Protein AF-A0A8H5HUV8-F1 (afdb_monomer_lite)

Structure (mmCIF, N/CA/C/O backbone):
data_AF-A0A8H5HUV8-F1
#
_entry.id   AF-A0A8H5HUV8-F1
#
loop_
_atom_site.group_PDB
_atom_site.id
_atom_site.type_symbol
_atom_site.label_atom_id
_atom_site.label_alt_id
_atom_site.label_comp_id
_atom_site.label_asym_id
_atom_site.label_entity_id
_atom_site.label_seq_id
_atom_site.pdbx_PDB_ins_code
_atom_site.Cartn_x
_atom_site.Cartn_y
_atom_site.Cartn_z
_atom_site.occupancy
_atom_site.B_iso_or_equiv
_atom_site.auth_seq_id
_atom_site.auth_comp_id
_atom_site.auth_asym_id
_atom_site.auth_atom_id
_atom_site.pdbx_PDB_model_num
ATOM 1 N N . MET A 1 1 ? -6.967 -1.673 -10.447 1.00 70.38 1 MET A N 1
ATOM 2 C CA . MET A 1 1 ? -6.701 -2.528 -11.629 1.00 70.38 1 MET A CA 1
ATOM 3 C C . MET A 1 1 ? -7.016 -1.838 -12.948 1.00 70.38 1 MET A C 1
ATOM 5 O O . MET A 1 1 ? -6.112 -1.733 -13.759 1.00 70.38 1 MET A O 1
ATOM 9 N N . PHE A 1 2 ? -8.217 -1.281 -13.144 1.00 78.31 2 PHE A N 1
ATOM 10 C CA . PHE A 1 2 ? -8.555 -0.523 -14.363 1.00 78.31 2 PHE A CA 1
ATOM 11 C C . PHE A 1 2 ? -7.536 0.581 -14.708 1.00 78.31 2 PHE A C 1
ATOM 13 O O . PHE A 1 2 ? -7.064 0.667 -15.834 1.00 78.31 2 PHE A O 1
ATOM 20 N N . ILE A 1 3 ? -7.103 1.344 -13.700 1.00 78.19 3 ILE A N 1
ATOM 21 C CA . ILE A 1 3 ? -6.090 2.402 -13.845 1.00 78.19 3 ILE A CA 1
ATOM 22 C C . ILE A 1 3 ? -4.755 1.849 -14.376 1.00 78.19 3 ILE A C 1
ATOM 24 O O . ILE A 1 3 ? -4.148 2.449 -15.253 1.00 78.19 3 ILE A O 1
ATOM 28 N N . SER A 1 4 ? -4.327 0.675 -13.901 1.00 72.25 4 SER A N 1
ATOM 29 C CA . SER A 1 4 ? -3.100 0.018 -14.373 1.00 72.25 4 SER A CA 1
ATOM 30 C C . SER A 1 4 ? -3.203 -0.374 -15.844 1.00 72.25 4 SER A C 1
ATOM 32 O O . SER A 1 4 ? -2.261 -0.150 -16.594 1.00 72.25 4 SER A O 1
ATOM 34 N N . LEU A 1 5 ? -4.364 -0.872 -16.278 1.00 78.69 5 LEU A N 1
ATOM 35 C CA . LEU A 1 5 ? -4.610 -1.211 -17.678 1.00 78.69 5 LEU A CA 1
ATOM 36 C C . LEU A 1 5 ? -4.550 0.036 -18.574 1.00 78.69 5 LEU A C 1
ATOM 38 O O . LEU A 1 5 ? -3.889 0.003 -19.605 1.00 78.69 5 LEU A O 1
ATOM 42 N N . LEU A 1 6 ? -5.161 1.150 -18.157 1.00 81.06 6 LEU A N 1
ATOM 43 C CA . LEU A 1 6 ? -5.132 2.409 -18.914 1.00 81.06 6 LEU A CA 1
ATOM 44 C C . LEU A 1 6 ? -3.725 3.008 -19.035 1.00 81.06 6 LEU A C 1
ATOM 46 O O . LEU A 1 6 ? -3.332 3.462 -20.110 1.00 81.06 6 LEU A O 1
ATOM 50 N N . ILE A 1 7 ? -2.958 2.992 -17.943 1.00 78.94 7 ILE A N 1
ATOM 51 C CA . ILE A 1 7 ? -1.573 3.480 -17.939 1.00 78.94 7 ILE A CA 1
ATOM 52 C C . ILE A 1 7 ? -0.711 2.589 -18.831 1.00 78.94 7 ILE A C 1
ATOM 54 O O . ILE A 1 7 ? 0.084 3.079 -19.625 1.00 78.94 7 ILE A O 1
ATOM 58 N N . SER A 1 8 ? -0.907 1.278 -18.746 1.00 74.69 8 SER A N 1
ATOM 59 C CA . SER A 1 8 ? -0.115 0.313 -19.496 1.00 74.69 8 SER A CA 1
ATOM 60 C C . SER A 1 8 ? -0.431 0.310 -20.993 1.00 74.69 8 SER A C 1
ATOM 62 O O . SER A 1 8 ? 0.469 0.112 -21.802 1.00 74.69 8 SER A O 1
ATOM 64 N N . LEU A 1 9 ? -1.678 0.606 -21.376 1.00 78.19 9 LEU A N 1
ATOM 65 C CA . LEU A 1 9 ? -2.075 0.771 -22.777 1.00 78.19 9 LEU A CA 1
ATOM 66 C C . LEU A 1 9 ? -1.550 2.083 -23.383 1.00 78.19 9 LEU A C 1
ATOM 68 O O . LEU A 1 9 ? -1.223 2.124 -24.564 1.00 78.19 9 LEU A O 1
ATOM 72 N N . SER A 1 10 ? -1.432 3.139 -22.570 1.00 77.31 10 SER A N 1
ATOM 73 C CA . SER A 1 10 ? -0.876 4.434 -22.995 1.00 77.31 10 SER A CA 1
ATOM 74 C C . SER A 1 10 ? 0.611 4.367 -23.376 1.00 77.31 10 SER A C 1
ATOM 76 O O . SER A 1 10 ? 1.086 5.219 -24.120 1.00 77.31 10 SER A O 1
ATOM 78 N N . PHE A 1 11 ? 1.344 3.366 -22.879 1.00 70.00 11 PHE A N 1
ATOM 79 C CA . PHE A 1 11 ? 2.798 3.223 -23.023 1.00 70.00 11 PHE A CA 1
ATOM 80 C C . PHE A 1 11 ? 3.165 1.891 -23.685 1.00 70.00 11 PHE A C 1
ATOM 82 O O . PHE A 1 11 ? 3.904 1.074 -23.130 1.00 70.00 11 PHE A O 1
ATOM 89 N N . LEU A 1 12 ? 2.612 1.655 -24.874 1.00 72.19 12 LEU A N 1
ATOM 90 C CA . LEU A 1 12 ? 2.851 0.429 -25.625 1.00 72.19 12 LEU A CA 1
ATOM 91 C C . LEU A 1 12 ? 4.266 0.441 -26.232 1.00 72.19 12 LEU A C 1
ATOM 93 O O . LEU A 1 12 ? 4.574 1.314 -27.033 1.00 72.19 12 LEU A O 1
ATOM 97 N N . GLN A 1 13 ? 5.102 -0.536 -25.854 1.00 67.31 13 GLN A N 1
ATOM 98 C CA . GLN A 1 13 ? 6.436 -0.795 -26.431 1.00 67.31 13 GLN A CA 1
ATOM 99 C C . GLN A 1 13 ? 7.377 0.430 -26.508 1.00 67.31 13 GLN A C 1
ATOM 101 O O . GLN A 1 13 ? 7.540 1.052 -27.555 1.00 67.31 13 GLN A O 1
ATOM 106 N N . LEU A 1 14 ? 8.072 0.742 -25.407 1.00 66.31 14 LEU A N 1
ATOM 107 C CA . LEU A 1 14 ? 8.982 1.897 -25.339 1.00 66.31 14 LEU A CA 1
ATOM 108 C C . LEU A 1 14 ? 10.375 1.581 -25.909 1.00 66.31 14 LEU A C 1
ATOM 110 O O . LEU A 1 14 ? 11.066 0.685 -25.417 1.00 66.31 14 LEU A O 1
ATOM 114 N N . GLY A 1 15 ? 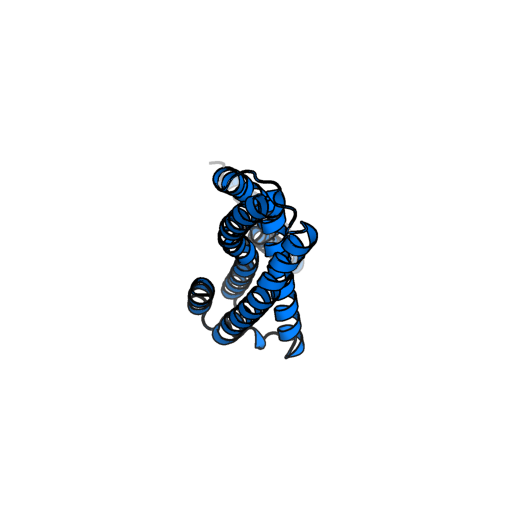10.828 2.382 -26.878 1.00 66.00 15 GLY A N 1
ATOM 115 C CA . GLY A 1 15 ? 12.178 2.328 -27.461 1.00 66.00 15 GLY A CA 1
ATOM 116 C C . GLY A 1 15 ? 13.287 2.933 -26.578 1.00 66.00 15 GLY A C 1
ATOM 117 O O . GLY A 1 15 ? 13.122 3.099 -25.369 1.00 66.00 15 GLY A O 1
ATOM 118 N N . THR A 1 16 ? 14.436 3.262 -27.185 1.00 71.06 16 THR A N 1
ATOM 119 C CA . THR A 1 16 ? 15.660 3.757 -26.506 1.00 71.06 16 THR A CA 1
ATOM 120 C C . THR A 1 16 ? 15.938 5.258 -26.686 1.00 71.06 16 THR A C 1
ATOM 122 O O . THR A 1 16 ? 17.005 5.729 -26.302 1.00 71.06 16 THR A O 1
ATOM 125 N N . SER A 1 17 ? 15.012 6.036 -27.259 1.00 78.38 17 SER A N 1
ATOM 126 C CA . SER A 1 17 ? 15.215 7.485 -27.438 1.00 78.38 17 SER A CA 1
ATOM 127 C C . SER A 1 17 ? 15.072 8.265 -26.117 1.00 78.38 17 SER A C 1
ATOM 129 O O . SER A 1 17 ? 14.400 7.807 -25.191 1.00 78.38 17 SER A O 1
ATOM 131 N N . LEU A 1 18 ? 15.637 9.480 -26.032 1.00 74.25 18 LEU A N 1
ATOM 132 C CA . LEU A 1 18 ? 15.497 10.361 -24.854 1.00 74.25 18 LEU A CA 1
ATOM 133 C C . LEU A 1 18 ? 14.029 10.655 -24.494 1.00 74.25 18 LEU A C 1
ATOM 135 O O . LEU A 1 18 ? 13.675 10.738 -23.319 1.00 74.25 18 LEU A O 1
ATOM 139 N N . ARG A 1 19 ? 13.154 10.751 -25.502 1.00 74.75 19 ARG A N 1
ATOM 140 C CA . ARG A 1 19 ? 11.706 10.917 -25.307 1.00 74.75 19 ARG A CA 1
ATOM 141 C C . ARG A 1 19 ? 11.077 9.681 -24.660 1.00 74.75 19 ARG A C 1
ATOM 143 O O . ARG A 1 19 ? 10.238 9.813 -23.776 1.00 74.75 19 ARG A O 1
ATOM 150 N N . GLU A 1 20 ? 11.512 8.489 -25.053 1.00 74.25 20 GLU A N 1
ATOM 151 C CA . GLU A 1 20 ? 11.030 7.238 -24.457 1.00 74.25 20 GLU A CA 1
ATOM 152 C C . GLU A 1 20 ? 11.552 7.055 -23.026 1.00 74.25 20 GLU A C 1
ATOM 154 O O . GLU A 1 20 ? 10.840 6.532 -22.169 1.00 74.25 20 GLU A O 1
ATOM 159 N N . LEU A 1 21 ? 12.757 7.546 -22.716 1.00 75.75 21 LEU A N 1
ATOM 160 C CA . LEU A 1 21 ? 13.273 7.549 -21.345 1.00 75.75 21 LEU A CA 1
ATOM 161 C C . LEU A 1 21 ? 12.407 8.416 -20.414 1.00 75.75 21 LEU A C 1
ATOM 163 O O . LEU A 1 21 ? 12.106 7.997 -19.295 1.00 75.75 21 LEU A O 1
ATOM 167 N N . GLN A 1 22 ? 11.933 9.573 -20.893 1.00 78.62 22 GLN A N 1
ATOM 168 C CA . GLN A 1 22 ? 10.967 10.408 -20.170 1.00 78.62 22 GLN A CA 1
ATOM 169 C C . GLN A 1 22 ? 9.674 9.640 -19.856 1.00 78.62 22 GLN A C 1
ATOM 171 O O . GLN A 1 22 ? 9.186 9.672 -18.722 1.00 78.62 22 GLN A O 1
ATOM 176 N N . PHE A 1 23 ? 9.132 8.914 -20.837 1.00 79.25 23 PHE A N 1
ATOM 177 C CA . PHE A 1 23 ? 7.925 8.110 -20.643 1.00 79.25 23 PHE A CA 1
ATOM 178 C C . PHE A 1 23 ? 8.144 6.927 -19.687 1.00 79.25 23 PHE A C 1
ATOM 180 O O . PHE A 1 23 ? 7.253 6.625 -18.890 1.00 79.25 23 PHE A O 1
ATOM 187 N N . ARG A 1 24 ? 9.341 6.317 -19.660 1.00 76.44 24 ARG A N 1
ATOM 188 C CA . ARG A 1 24 ? 9.693 5.281 -18.668 1.00 76.44 24 ARG A CA 1
ATOM 189 C C . ARG A 1 24 ? 9.670 5.822 -17.239 1.00 76.44 24 ARG A C 1
ATOM 191 O O . ARG A 1 24 ? 9.069 5.198 -16.367 1.00 76.44 24 ARG A O 1
ATOM 198 N N . VAL A 1 25 ? 10.277 6.984 -16.994 1.00 78.38 25 VAL A N 1
ATOM 199 C CA . VAL A 1 25 ? 10.288 7.614 -15.658 1.00 78.38 25 VAL A CA 1
ATOM 200 C C . VAL A 1 25 ? 8.874 8.009 -15.229 1.00 78.38 25 VAL A C 1
ATOM 202 O O . VAL A 1 25 ? 8.483 7.778 -14.084 1.00 78.38 25 VAL A O 1
ATOM 205 N N . PHE A 1 26 ? 8.071 8.534 -16.156 1.00 79.38 26 PHE A N 1
ATOM 206 C CA . PHE A 1 26 ? 6.676 8.871 -15.885 1.00 79.38 26 PHE A CA 1
ATOM 207 C C . PHE A 1 26 ? 5.821 7.637 -15.558 1.00 79.38 26 PHE A C 1
ATOM 209 O O . PHE A 1 26 ? 4.970 7.691 -14.674 1.00 79.38 26 PHE A O 1
ATOM 216 N N . SER A 1 27 ? 6.068 6.502 -16.212 1.00 76.69 27 SER A N 1
ATOM 217 C CA . SER A 1 27 ? 5.398 5.242 -15.878 1.00 76.69 27 SER A CA 1
ATOM 218 C C . SER A 1 27 ? 5.749 4.751 -14.464 1.00 76.69 27 SER A C 1
ATOM 220 O O . SER A 1 27 ? 4.860 4.387 -13.694 1.00 76.69 27 SER A O 1
ATOM 222 N N . ILE A 1 28 ? 7.024 4.824 -14.065 1.00 77.50 28 ILE A N 1
ATOM 223 C CA . ILE A 1 28 ? 7.461 4.447 -12.708 1.00 77.50 28 ILE A CA 1
ATOM 224 C C . ILE A 1 28 ? 6.830 5.364 -11.649 1.00 77.50 28 ILE A C 1
ATOM 226 O O . ILE A 1 28 ? 6.444 4.897 -10.578 1.00 77.50 28 ILE A O 1
ATOM 230 N N . PHE A 1 29 ? 6.641 6.649 -11.955 1.00 79.31 29 PHE A N 1
ATOM 231 C CA . PHE A 1 29 ? 5.934 7.577 -11.072 1.00 79.31 29 PHE A CA 1
ATOM 232 C C . PHE A 1 29 ? 4.496 7.132 -10.763 1.00 79.31 29 PHE A C 1
ATOM 234 O O . PHE A 1 29 ? 4.052 7.237 -9.619 1.00 79.31 29 PHE A O 1
ATOM 241 N N . TRP A 1 30 ? 3.775 6.564 -11.733 1.00 81.56 30 TRP A N 1
ATOM 242 C CA . TRP A 1 30 ? 2.425 6.055 -11.484 1.00 81.56 30 TRP A CA 1
ATOM 243 C C . TRP A 1 30 ? 2.386 4.935 -10.444 1.00 81.56 30 TRP A C 1
ATOM 245 O O . TRP A 1 30 ? 1.406 4.837 -9.706 1.00 81.56 30 TRP A O 1
ATOM 255 N N . VAL A 1 31 ? 3.454 4.140 -10.329 1.00 78.50 31 VAL A N 1
ATOM 256 C CA . VAL A 1 31 ? 3.588 3.112 -9.286 1.00 78.50 31 VAL A CA 1
ATOM 257 C C . VAL A 1 31 ? 3.604 3.743 -7.892 1.00 78.50 31 VAL A C 1
ATOM 259 O O . VAL A 1 31 ? 2.956 3.232 -6.982 1.00 78.50 31 VAL A O 1
ATOM 262 N N . ALA A 1 32 ? 4.271 4.888 -7.730 1.00 77.94 32 ALA A N 1
ATOM 263 C CA . ALA A 1 32 ? 4.331 5.619 -6.463 1.00 77.94 32 ALA A CA 1
ATOM 264 C C . ALA A 1 32 ? 3.005 6.304 -6.085 1.00 77.94 32 ALA A C 1
ATOM 266 O O . ALA A 1 32 ? 2.754 6.560 -4.908 1.00 77.94 32 ALA A O 1
ATOM 267 N N . VAL A 1 33 ? 2.127 6.559 -7.060 1.00 79.19 33 VAL A N 1
ATOM 268 C CA . VAL A 1 33 ? 0.787 7.129 -6.834 1.00 79.19 33 VAL A CA 1
ATOM 269 C C . VAL A 1 33 ? -0.238 6.054 -6.436 1.00 79.19 33 VAL A C 1
ATOM 271 O O . VAL A 1 33 ? -1.234 6.363 -5.776 1.00 79.19 33 VAL A O 1
ATOM 274 N N . LEU A 1 34 ? -0.006 4.775 -6.763 1.00 80.81 34 LEU A N 1
ATOM 275 C CA . LEU A 1 34 ? -0.932 3.684 -6.417 1.00 80.81 34 LEU A CA 1
ATOM 276 C C . LEU A 1 34 ? -1.260 3.590 -4.921 1.00 80.81 34 LEU A C 1
ATOM 278 O O . LEU A 1 34 ? -2.451 3.484 -4.612 1.00 80.81 34 LEU A O 1
ATOM 282 N N . PRO A 1 35 ? -0.287 3.662 -3.985 1.00 78.88 35 PRO A N 1
ATOM 283 C CA . PRO A 1 35 ? -0.572 3.695 -2.553 1.00 78.88 35 PRO A CA 1
ATOM 284 C C . PRO A 1 35 ? -1.624 4.736 -2.166 1.00 78.88 35 PRO A C 1
ATOM 286 O O . PRO A 1 35 ? -2.548 4.424 -1.419 1.00 78.88 35 PRO A O 1
ATOM 289 N N . ALA A 1 36 ? -1.550 5.947 -2.727 1.00 81.75 36 ALA A N 1
ATOM 290 C CA . ALA A 1 36 ? -2.486 7.027 -2.418 1.00 81.75 36 ALA A CA 1
ATOM 291 C C . ALA A 1 36 ? -3.923 6.721 -2.887 1.00 81.75 36 ALA A C 1
ATOM 293 O O . ALA A 1 36 ? -4.902 7.129 -2.249 1.00 81.75 36 ALA A O 1
ATOM 294 N N . ILE A 1 37 ? -4.069 5.969 -3.981 1.00 83.06 37 ILE A N 1
ATOM 295 C CA . ILE A 1 37 ? -5.369 5.525 -4.505 1.00 83.06 37 ILE A CA 1
ATOM 296 C C . ILE A 1 37 ? -5.949 4.399 -3.640 1.00 83.06 37 ILE A C 1
ATOM 298 O O . ILE A 1 37 ? -7.153 4.387 -3.362 1.00 83.06 37 ILE A O 1
ATOM 302 N N . VAL A 1 38 ? -5.112 3.464 -3.189 1.00 83.00 38 VAL A N 1
ATOM 303 C CA . VAL A 1 38 ? -5.532 2.376 -2.290 1.00 83.00 38 VAL A CA 1
ATOM 304 C C . VAL A 1 38 ? -5.944 2.933 -0.924 1.00 83.00 38 VAL A C 1
ATOM 306 O O . VAL A 1 38 ? -6.995 2.555 -0.411 1.00 83.00 38 VAL A O 1
ATOM 309 N N . MET A 1 39 ? -5.217 3.927 -0.398 1.00 83.19 39 MET A N 1
ATOM 310 C CA . MET A 1 39 ? -5.560 4.632 0.848 1.00 83.19 39 MET A CA 1
ATOM 311 C C . MET A 1 39 ? -7.008 5.154 0.870 1.00 83.19 39 MET A C 1
ATOM 313 O O . MET A 1 39 ? -7.686 5.034 1.883 1.00 83.19 39 MET A O 1
ATOM 317 N N . SER A 1 40 ? -7.529 5.666 -0.256 1.00 83.88 40 SER A N 1
ATOM 318 C CA . SER A 1 40 ? -8.924 6.167 -0.341 1.00 83.88 40 SER A CA 1
ATOM 319 C C . SER A 1 40 ? -9.983 5.115 -0.049 1.00 83.88 40 SER A C 1
ATOM 321 O O . SER A 1 40 ? -11.111 5.465 0.280 1.00 83.88 40 SER A O 1
ATOM 323 N N . GLN A 1 41 ? -9.653 3.849 -0.276 1.00 86.19 41 GLN A N 1
ATOM 324 C CA . GLN A 1 41 ? -10.609 2.752 -0.223 1.00 86.19 41 GLN A CA 1
ATOM 325 C C . GLN A 1 41 ? -10.561 2.052 1.133 1.00 86.19 41 GLN A C 1
ATOM 327 O O . GLN A 1 41 ? -11.601 1.656 1.653 1.00 86.19 41 GLN A O 1
ATOM 332 N N . ILE A 1 42 ? -9.376 1.954 1.738 1.00 86.19 42 ILE A N 1
ATOM 333 C CA . ILE A 1 42 ? -9.202 1.287 3.034 1.00 86.19 42 ILE A CA 1
ATOM 334 C C . ILE A 1 42 ? -9.721 2.124 4.212 1.00 86.19 42 ILE A C 1
ATOM 336 O O . ILE A 1 42 ? -10.246 1.567 5.171 1.00 86.19 42 ILE A O 1
ATOM 340 N N . GLU A 1 43 ? -9.636 3.457 4.139 1.00 85.75 43 GLU A N 1
ATOM 341 C CA . GLU A 1 43 ? -10.084 4.368 5.203 1.00 85.75 43 GLU A CA 1
ATOM 342 C C . GLU A 1 43 ? -11.569 4.193 5.580 1.00 85.75 43 GLU A C 1
ATOM 344 O O . GLU A 1 43 ? -11.862 3.963 6.760 1.00 85.75 43 GLU A O 1
ATOM 349 N N . PRO A 1 44 ? -12.534 4.263 4.636 1.00 85.19 44 PRO A N 1
ATOM 350 C CA . PRO A 1 44 ? -13.945 4.089 4.974 1.00 85.19 44 PRO A CA 1
ATOM 351 C C . PRO A 1 44 ? -14.254 2.673 5.475 1.00 85.19 44 PRO A C 1
ATOM 353 O O . PRO A 1 44 ? -15.070 2.517 6.385 1.00 85.19 44 PRO A O 1
ATOM 356 N N . MET A 1 45 ? -13.571 1.657 4.938 1.00 85.94 45 MET A N 1
ATOM 357 C CA . MET A 1 45 ? -13.731 0.263 5.363 1.00 85.94 45 MET A CA 1
ATOM 358 C C . MET A 1 45 ? -13.265 0.067 6.811 1.00 85.94 45 MET A C 1
ATOM 360 O O . MET A 1 45 ? -13.992 -0.502 7.625 1.00 85.94 45 MET A O 1
ATOM 364 N N . PHE A 1 46 ? -12.107 0.623 7.173 1.00 85.81 46 PHE A N 1
ATOM 365 C CA . PHE A 1 46 ? -11.583 0.567 8.537 1.00 85.81 46 PHE A CA 1
ATOM 366 C C . PHE A 1 46 ? -12.511 1.269 9.542 1.00 85.81 46 PHE A C 1
ATOM 368 O O . PHE A 1 46 ? -12.796 0.738 10.617 1.00 85.81 46 PHE A O 1
ATOM 375 N N . ILE A 1 47 ? -13.035 2.449 9.190 1.00 86.44 47 ILE A N 1
ATOM 376 C CA . ILE A 1 47 ? -13.936 3.222 10.061 1.00 86.44 47 ILE A CA 1
ATOM 377 C C . ILE A 1 47 ? -15.272 2.495 10.268 1.00 86.44 47 ILE A C 1
ATOM 379 O O . ILE A 1 47 ? -15.819 2.514 11.376 1.00 86.44 47 ILE A O 1
ATOM 383 N N . MET A 1 48 ? -15.790 1.827 9.234 1.00 86.94 48 MET A N 1
ATOM 384 C CA . MET A 1 48 ? -16.997 1.008 9.341 1.00 86.94 48 MET A CA 1
ATOM 385 C C . MET A 1 48 ? -16.780 -0.188 10.275 1.00 86.94 48 MET A C 1
ATOM 387 O O . MET A 1 48 ? -17.559 -0.378 11.210 1.00 86.94 48 MET A O 1
ATOM 391 N N . ASN A 1 49 ? -15.675 -0.919 10.105 1.00 85.88 49 ASN A N 1
ATOM 392 C CA . ASN A 1 49 ? -15.329 -2.062 10.953 1.00 85.88 49 ASN A CA 1
ATOM 393 C C . ASN A 1 49 ? -15.119 -1.640 12.416 1.00 85.88 49 ASN A C 1
ATOM 395 O O . ASN A 1 49 ? -15.590 -2.307 13.339 1.00 85.88 49 ASN A O 1
ATOM 399 N N . ARG A 1 50 ? -14.491 -0.478 12.643 1.00 86.06 50 ARG A N 1
ATOM 400 C CA . ARG A 1 50 ? -14.309 0.104 13.979 1.00 86.06 50 ARG A CA 1
ATOM 401 C C . ARG A 1 50 ? -15.640 0.411 14.668 1.00 86.06 50 ARG A C 1
ATOM 403 O O . ARG A 1 50 ? -15.764 0.175 15.868 1.00 86.06 50 ARG A O 1
ATOM 410 N N . ARG A 1 51 ? -16.639 0.943 13.950 1.00 84.88 51 ARG A N 1
ATOM 411 C CA . ARG A 1 51 ? -17.963 1.244 14.534 1.00 84.88 51 ARG A CA 1
ATOM 412 C C . ARG A 1 51 ? -18.657 -0.013 15.053 1.00 84.88 51 ARG A C 1
ATOM 414 O O . ARG A 1 51 ? -19.243 0.032 16.134 1.00 84.88 51 ARG A O 1
ATOM 421 N N . THR A 1 52 ? -18.561 -1.116 14.317 1.00 86.06 52 THR A N 1
ATOM 422 C CA . THR A 1 52 ? -19.090 -2.418 14.745 1.00 86.06 52 THR A CA 1
ATOM 423 C C . THR A 1 52 ? -18.325 -2.943 15.958 1.00 86.06 52 THR A C 1
ATOM 425 O O . THR A 1 52 ? -18.940 -3.269 16.972 1.00 86.06 52 THR A O 1
ATOM 428 N N . PHE A 1 53 ? -16.988 -2.895 15.920 1.00 85.38 53 PHE A N 1
ATOM 429 C CA . PHE A 1 53 ? -16.144 -3.321 17.038 1.00 85.38 53 PHE A CA 1
ATOM 430 C C . PHE A 1 53 ? -16.434 -2.548 18.334 1.00 85.38 53 PHE A C 1
ATOM 432 O O . PHE A 1 53 ? -16.536 -3.157 19.391 1.00 85.38 53 PHE A O 1
ATOM 439 N N . ILE A 1 54 ? -16.631 -1.225 18.282 1.00 85.44 54 ILE A N 1
ATOM 440 C CA . ILE A 1 54 ? -16.942 -0.425 19.483 1.00 85.44 54 ILE A CA 1
ATOM 441 C C . ILE A 1 54 ? -18.257 -0.880 20.136 1.00 85.44 54 ILE A C 1
ATOM 443 O O . ILE A 1 54 ? -18.355 -0.902 21.365 1.00 85.44 54 ILE A O 1
ATOM 447 N N . ARG A 1 55 ? -19.260 -1.279 19.341 1.00 85.69 55 ARG A N 1
ATOM 448 C CA . ARG A 1 55 ? -20.516 -1.822 19.882 1.00 85.69 55 ARG A CA 1
ATOM 449 C C . ARG A 1 55 ? -20.284 -3.159 20.581 1.00 85.69 55 ARG A C 1
ATOM 451 O O . ARG A 1 55 ? -20.728 -3.325 21.711 1.00 85.69 55 ARG A O 1
ATOM 458 N N . GLU A 1 56 ? -19.565 -4.079 19.951 1.00 84.38 56 GLU A N 1
ATOM 459 C CA . GLU A 1 56 ? -19.309 -5.427 20.484 1.00 84.38 56 GLU A CA 1
ATOM 460 C C . GLU A 1 56 ? -18.335 -5.432 21.675 1.00 84.38 56 GLU A C 1
ATOM 462 O O . GLU A 1 56 ? -18.492 -6.204 22.625 1.00 84.38 56 GLU A O 1
ATOM 467 N N . ALA A 1 57 ? -17.366 -4.515 21.680 1.00 82.56 57 ALA A N 1
ATOM 468 C CA . ALA A 1 57 ? -16.432 -4.313 22.782 1.00 82.56 57 ALA A CA 1
ATOM 469 C C . ALA A 1 57 ? -17.136 -3.799 24.048 1.00 82.56 57 ALA A C 1
ATOM 471 O O . ALA A 1 57 ? -16.730 -4.148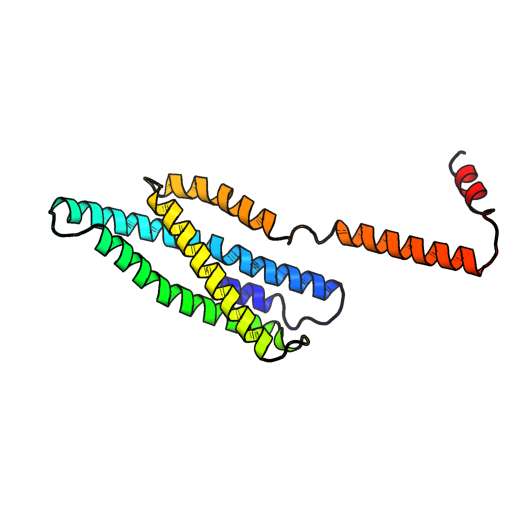 25.158 1.00 82.56 57 ALA A O 1
ATOM 472 N N . SER A 1 58 ? -18.228 -3.033 23.909 1.00 78.69 58 SER A N 1
ATOM 473 C CA . SER A 1 58 ? -19.028 -2.572 25.056 1.00 78.69 58 SER A CA 1
ATOM 474 C C . SER A 1 58 ? -19.663 -3.731 25.841 1.00 78.69 58 SER A C 1
ATOM 476 O O . SER A 1 58 ? -19.844 -3.633 27.053 1.00 78.69 58 SER A O 1
ATOM 478 N N . SER A 1 59 ? -19.906 -4.868 25.178 1.00 82.38 59 SER A N 1
ATOM 479 C CA . SER A 1 59 ? -20.411 -6.102 25.789 1.00 82.38 59 SER A CA 1
ATOM 480 C C . SER A 1 59 ? -19.305 -7.003 26.364 1.00 82.38 59 SER A C 1
ATOM 482 O O . SER A 1 59 ? -19.607 -8.094 26.834 1.00 82.38 59 SER A O 1
ATOM 484 N N . ARG A 1 60 ? -18.031 -6.572 26.343 1.00 73.62 60 ARG A N 1
ATOM 485 C CA . ARG A 1 60 ? -16.836 -7.341 26.769 1.00 73.62 60 ARG A CA 1
ATOM 486 C C . ARG A 1 60 ? -16.617 -8.676 26.040 1.00 73.62 60 ARG A C 1
ATOM 488 O O . ARG A 1 60 ? -15.861 -9.514 26.520 1.00 73.62 60 ARG A O 1
ATOM 495 N N . ILE A 1 61 ? -17.238 -8.870 24.879 1.00 77.06 61 ILE A N 1
ATOM 496 C CA . ILE A 1 61 ? -17.106 -10.110 24.098 1.00 77.06 61 ILE A CA 1
ATOM 497 C C . ILE A 1 61 ? -15.824 -10.089 23.247 1.00 77.06 61 ILE A C 1
ATOM 499 O O . ILE A 1 61 ? -15.240 -11.139 22.992 1.00 77.06 61 ILE A O 1
ATOM 503 N N . TYR A 1 62 ? -15.352 -8.902 22.839 1.00 75.31 62 TYR A N 1
ATOM 504 C CA . TYR A 1 62 ? -14.259 -8.760 21.872 1.00 75.31 62 TYR A CA 1
ATOM 505 C C . TYR A 1 62 ? -13.037 -8.018 22.427 1.00 75.31 62 TYR A C 1
ATOM 507 O O . TYR A 1 62 ? -13.156 -6.983 23.084 1.00 75.31 62 TYR A O 1
ATOM 515 N N . SER A 1 63 ? -11.843 -8.531 22.114 1.00 82.50 63 SER A N 1
ATOM 516 C CA . SER A 1 63 ? -10.558 -7.913 22.461 1.00 82.50 63 SER A CA 1
ATOM 517 C C . SER A 1 63 ? -10.076 -6.969 21.347 1.00 82.50 63 SER A C 1
ATOM 519 O O . SER A 1 63 ? -10.152 -7.336 20.172 1.00 82.50 63 SER A O 1
ATOM 521 N N . PRO A 1 64 ? -9.512 -5.789 21.670 1.00 80.50 64 PRO A N 1
ATOM 522 C CA . PRO A 1 64 ? -8.958 -4.867 20.672 1.00 80.50 64 PRO A CA 1
ATOM 523 C C . PRO A 1 64 ? -7.799 -5.468 19.864 1.00 80.50 64 PRO A C 1
ATOM 525 O O . PRO A 1 64 ? -7.613 -5.117 18.700 1.00 80.50 64 PRO A O 1
ATOM 528 N N . TYR A 1 65 ? -7.058 -6.421 20.436 1.00 84.44 65 TYR A N 1
ATOM 529 C CA . TYR A 1 65 ? -5.986 -7.122 19.726 1.00 84.44 65 TYR A CA 1
ATOM 530 C C . TYR A 1 65 ? -6.527 -8.031 18.615 1.00 84.44 65 TYR A C 1
ATOM 532 O O . TYR A 1 65 ? -5.958 -8.080 17.527 1.00 84.44 65 TYR A O 1
ATOM 540 N N . ALA A 1 66 ? -7.661 -8.700 18.853 1.00 84.75 66 ALA A N 1
ATOM 541 C CA . ALA A 1 66 ? -8.305 -9.547 17.850 1.00 84.75 66 ALA A CA 1
ATOM 542 C C . ALA A 1 66 ? -8.840 -8.723 16.667 1.00 84.75 66 ALA A C 1
ATOM 544 O O . ALA A 1 66 ? -8.805 -9.180 15.526 1.00 84.75 66 ALA A O 1
ATOM 545 N N . PHE A 1 67 ? -9.276 -7.486 16.923 1.00 84.38 67 PHE A N 1
ATOM 546 C CA . PHE A 1 67 ? -9.700 -6.553 15.879 1.00 84.38 67 PHE A CA 1
ATOM 547 C C . PHE A 1 67 ? -8.527 -6.122 14.986 1.00 84.38 67 PHE A C 1
ATOM 549 O O . PHE A 1 67 ? -8.620 -6.212 13.763 1.00 84.38 67 PHE A O 1
ATOM 556 N N . ALA A 1 68 ? -7.402 -5.720 15.587 1.00 84.31 68 ALA A N 1
ATOM 557 C CA . ALA A 1 68 ? -6.220 -5.288 14.839 1.00 84.31 68 ALA A CA 1
ATOM 558 C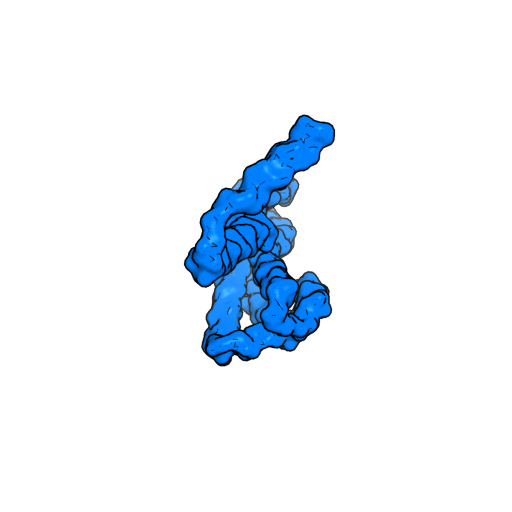 C . ALA A 1 68 ? -5.628 -6.415 13.974 1.00 84.31 68 ALA A C 1
ATOM 560 O O . ALA A 1 68 ? -5.321 -6.199 12.802 1.00 84.31 68 ALA A O 1
ATOM 561 N N . ILE A 1 69 ? -5.515 -7.629 14.527 1.00 86.69 69 ILE A N 1
ATOM 562 C CA . ILE A 1 69 ? -4.986 -8.790 13.798 1.00 86.69 69 ILE A CA 1
ATOM 563 C C . ILE A 1 69 ? -5.937 -9.198 12.670 1.00 86.69 69 ILE A C 1
ATOM 565 O O . ILE A 1 69 ? -5.473 -9.444 11.560 1.00 86.69 69 ILE A O 1
ATOM 569 N N . GLY A 1 70 ? -7.252 -9.226 12.916 1.00 88.12 70 GLY A N 1
ATOM 570 C CA . GLY A 1 70 ? -8.245 -9.565 11.893 1.00 88.12 70 GLY A CA 1
ATOM 571 C C . GLY A 1 70 ? -8.229 -8.594 10.711 1.00 88.12 70 GLY A C 1
ATOM 572 O O . GLY A 1 70 ? -8.259 -9.024 9.558 1.00 88.12 70 GLY A O 1
ATOM 573 N N . GLN A 1 71 ? -8.095 -7.293 10.986 1.00 86.94 71 GLN A N 1
ATOM 574 C CA . GLN A 1 71 ? -7.985 -6.287 9.934 1.00 86.94 71 GLN A CA 1
ATOM 575 C C . GLN A 1 71 ? -6.679 -6.428 9.139 1.00 86.94 71 GLN A C 1
ATOM 577 O O . GLN A 1 71 ? -6.701 -6.334 7.916 1.00 86.94 71 GLN A O 1
ATOM 582 N N . LEU A 1 72 ? -5.547 -6.687 9.803 1.00 85.12 72 LEU A N 1
ATOM 583 C CA . LEU A 1 72 ? -4.263 -6.873 9.125 1.00 85.12 72 LEU A CA 1
ATOM 584 C C . LEU A 1 72 ? -4.270 -8.132 8.240 1.00 85.12 72 LEU A C 1
ATOM 586 O O . LEU A 1 72 ? -3.841 -8.081 7.088 1.00 85.12 72 LEU A O 1
ATOM 590 N N . LEU A 1 73 ? -4.799 -9.248 8.754 1.00 88.19 73 LEU A N 1
ATOM 591 C CA . LEU A 1 73 ? -4.853 -10.518 8.027 1.00 88.19 73 LEU A CA 1
ATOM 592 C C . LEU A 1 73 ? -5.738 -10.443 6.779 1.00 88.19 73 LEU A C 1
ATOM 594 O O . LEU A 1 73 ? -5.423 -11.086 5.782 1.00 88.19 73 LEU A O 1
ATOM 598 N N . GLY A 1 74 ? -6.830 -9.673 6.827 1.00 87.25 74 GLY A N 1
ATOM 599 C CA . GLY A 1 74 ? -7.731 -9.492 5.685 1.00 87.25 74 GLY A CA 1
ATOM 600 C C . GLY A 1 74 ? -7.104 -8.706 4.530 1.00 87.25 74 GLY A C 1
ATOM 601 O O . GLY A 1 74 ? -7.437 -8.933 3.370 1.00 87.25 74 GLY A O 1
ATOM 602 N N . GLU A 1 75 ? -6.156 -7.820 4.829 1.00 86.38 75 GLU A N 1
ATOM 603 C CA . GLU A 1 75 ? -5.570 -6.896 3.852 1.00 86.38 75 GLU A CA 1
ATOM 604 C C . GLU A 1 75 ? -4.347 -7.491 3.144 1.00 86.38 75 GLU A C 1
ATOM 606 O O . GLU A 1 75 ? -4.128 -7.242 1.959 1.00 86.38 75 GLU A O 1
ATOM 611 N N . ILE A 1 76 ? -3.559 -8.327 3.830 1.00 88.06 76 ILE A N 1
ATOM 612 C CA . ILE A 1 76 ? -2.372 -8.989 3.261 1.00 88.06 76 ILE A CA 1
ATOM 613 C C . ILE A 1 76 ? -2.669 -9.749 1.949 1.00 88.06 76 ILE A C 1
ATOM 615 O O . ILE A 1 76 ? -1.989 -9.473 0.956 1.00 88.06 76 ILE A O 1
ATOM 619 N N . PRO A 1 77 ? -3.653 -10.672 1.872 1.00 88.38 77 PRO A N 1
ATOM 620 C CA . PRO A 1 77 ? -3.899 -11.435 0.648 1.00 88.38 77 PRO A CA 1
ATOM 621 C C . PRO A 1 77 ? -4.403 -10.543 -0.490 1.00 88.38 77 PRO A C 1
ATOM 623 O O . PRO A 1 77 ? -4.005 -10.730 -1.641 1.00 88.38 77 PRO A O 1
ATOM 626 N N . TYR A 1 78 ? -5.226 -9.540 -0.169 1.00 85.12 78 TYR A N 1
ATOM 627 C CA . TYR A 1 78 ? -5.722 -8.576 -1.147 1.00 85.12 78 TYR A CA 1
ATOM 628 C C . TYR A 1 78 ? -4.581 -7.740 -1.742 1.00 85.12 78 TYR A C 1
ATOM 630 O O . TYR A 1 78 ? -4.490 -7.583 -2.962 1.00 85.12 78 TYR A O 1
ATOM 638 N N . ASN A 1 79 ? -3.656 -7.274 -0.901 1.00 87.12 79 ASN A N 1
ATOM 639 C CA . ASN A 1 79 ? -2.500 -6.491 -1.329 1.00 87.12 79 ASN A CA 1
ATOM 640 C C . ASN A 1 79 ? -1.525 -7.302 -2.185 1.00 87.12 79 ASN A C 1
ATOM 642 O O . ASN A 1 79 ? -1.050 -6.801 -3.205 1.00 87.12 79 ASN A O 1
ATOM 646 N N . ILE A 1 80 ? -1.262 -8.561 -1.824 1.00 87.38 80 ILE A N 1
ATOM 647 C CA . ILE A 1 80 ? -0.399 -9.448 -2.616 1.00 87.38 80 ILE A CA 1
ATOM 648 C C . ILE A 1 80 ? -1.022 -9.706 -3.992 1.00 87.38 80 ILE A C 1
ATOM 650 O O . ILE A 1 80 ? -0.350 -9.535 -5.010 1.00 87.38 80 ILE A O 1
ATOM 654 N N . LEU A 1 81 ? -2.314 -10.047 -4.043 1.00 87.94 81 LEU A N 1
ATOM 655 C CA . LEU A 1 81 ? -3.016 -10.289 -5.304 1.00 87.94 81 LEU A CA 1
ATOM 656 C C . LEU A 1 81 ? -3.010 -9.041 -6.195 1.00 87.94 81 LEU A C 1
ATOM 658 O O . LEU A 1 81 ? -2.701 -9.121 -7.384 1.00 87.94 81 LEU A O 1
ATOM 662 N N . CYS A 1 82 ? -3.300 -7.874 -5.616 1.00 84.94 82 CYS A N 1
ATOM 663 C CA . CYS A 1 82 ? -3.281 -6.611 -6.342 1.00 84.94 82 CYS A CA 1
ATOM 664 C C . CYS A 1 82 ? -1.878 -6.285 -6.886 1.00 84.94 82 CYS A C 1
ATOM 666 O O . CYS A 1 82 ? -1.756 -5.820 -8.020 1.00 84.94 82 CYS A O 1
ATOM 668 N N . GLY A 1 83 ? -0.823 -6.588 -6.122 1.00 84.69 83 GLY A N 1
ATOM 669 C CA . GLY A 1 83 ? 0.563 -6.310 -6.501 1.00 84.69 83 GLY A CA 1
ATOM 670 C C . GLY A 1 83 ? 1.036 -7.180 -7.652 1.00 84.69 83 GLY A C 1
ATOM 671 O O . GLY A 1 83 ? 1.646 -6.677 -8.594 1.00 84.69 83 GLY A O 1
ATOM 672 N N . ILE A 1 84 ? 0.679 -8.466 -7.624 1.00 86.06 84 ILE A N 1
ATOM 673 C CA . ILE A 1 84 ? 0.982 -9.407 -8.706 1.00 86.06 84 ILE A CA 1
ATOM 674 C C . ILE A 1 84 ? 0.270 -8.984 -9.991 1.00 86.06 84 ILE A C 1
ATOM 676 O O . ILE A 1 84 ? 0.906 -8.886 -11.038 1.00 86.06 84 ILE A O 1
ATOM 680 N N . VAL A 1 85 ? -1.031 -8.686 -9.928 1.00 85.62 85 VAL A N 1
ATOM 681 C CA . VAL A 1 85 ? -1.784 -8.283 -11.125 1.00 85.62 85 VAL A CA 1
ATOM 682 C C . VAL A 1 85 ? -1.262 -6.963 -11.687 1.00 85.62 85 VAL A C 1
ATOM 684 O O . VAL A 1 85 ? -1.135 -6.825 -12.901 1.00 85.62 85 VAL A O 1
ATOM 687 N N . TYR A 1 86 ? -0.911 -6.007 -10.824 1.00 82.00 86 TYR A N 1
ATOM 688 C CA . TYR A 1 86 ? -0.300 -4.758 -11.262 1.00 82.00 86 TYR A CA 1
ATOM 689 C C . TYR A 1 86 ? 1.043 -4.992 -11.968 1.00 82.00 86 TYR A C 1
ATOM 691 O O . TYR A 1 86 ? 1.286 -4.429 -13.033 1.00 82.00 86 TYR A O 1
ATOM 699 N N . TRP A 1 87 ? 1.894 -5.857 -11.413 1.00 81.00 87 TRP A N 1
ATOM 700 C CA . TRP A 1 87 ? 3.171 -6.221 -12.022 1.00 81.00 87 TRP A CA 1
ATOM 701 C C . TRP A 1 87 ? 2.991 -6.899 -13.385 1.00 81.00 87 TRP A C 1
ATOM 703 O O . TRP A 1 87 ? 3.648 -6.502 -14.344 1.00 81.00 87 TRP A O 1
ATOM 713 N N . VAL A 1 88 ? 2.055 -7.849 -13.514 1.00 81.81 88 VAL A N 1
ATOM 714 C CA . VAL A 1 88 ? 1.741 -8.496 -14.801 1.00 81.81 88 VAL A CA 1
ATOM 715 C C . VAL A 1 88 ? 1.307 -7.448 -15.828 1.00 81.81 88 VAL A C 1
ATOM 717 O O . VAL A 1 88 ? 1.843 -7.398 -16.934 1.00 81.81 88 VAL A O 1
ATOM 720 N N . LEU A 1 89 ? 0.376 -6.569 -15.456 1.00 78.38 89 LEU A N 1
ATOM 721 C CA . LEU A 1 89 ? -0.138 -5.539 -16.357 1.00 78.38 89 LEU A CA 1
ATOM 722 C C . LEU A 1 89 ? 0.915 -4.506 -16.758 1.00 78.38 89 LEU A C 1
ATOM 724 O O . LEU A 1 89 ? 0.799 -3.950 -17.838 1.00 78.38 89 LEU A O 1
ATOM 728 N N . MET A 1 90 ? 1.936 -4.266 -15.939 1.00 74.25 90 MET A N 1
ATOM 729 C CA . MET A 1 90 ? 3.024 -3.342 -16.260 1.00 74.25 90 MET A CA 1
ATOM 730 C C . MET A 1 90 ? 4.110 -4.002 -17.125 1.00 74.25 90 MET A C 1
ATOM 732 O O . MET A 1 90 ? 4.605 -3.395 -18.073 1.00 74.25 90 MET A O 1
ATOM 736 N N . VAL A 1 91 ? 4.488 -5.247 -16.824 1.00 73.81 91 VAL A N 1
ATOM 737 C CA . VAL A 1 91 ? 5.608 -5.941 -17.481 1.00 73.81 91 VAL A CA 1
ATOM 738 C C . VAL A 1 91 ? 5.284 -6.339 -18.924 1.00 73.81 91 VAL A C 1
ATOM 740 O O . VAL A 1 91 ? 6.121 -6.141 -19.806 1.00 73.81 91 VAL A O 1
ATOM 743 N N . TYR A 1 92 ? 4.080 -6.857 -19.180 1.00 71.75 92 TYR A N 1
ATOM 744 C CA . TYR A 1 92 ? 3.688 -7.365 -20.502 1.00 71.75 92 TYR A CA 1
ATOM 745 C C . TYR A 1 92 ? 3.605 -6.288 -21.608 1.00 71.75 92 TYR A C 1
ATOM 747 O O . TYR A 1 92 ? 4.202 -6.480 -22.664 1.00 71.75 92 TYR A O 1
ATOM 755 N N . PRO A 1 93 ? 2.907 -5.154 -21.426 1.00 66.31 93 PRO A N 1
ATOM 756 C CA . PRO A 1 93 ? 2.757 -4.146 -22.481 1.00 66.31 93 PRO A CA 1
ATOM 757 C C . PRO A 1 93 ? 3.957 -3.197 -22.601 1.00 66.31 93 PRO A C 1
ATOM 759 O O . PRO A 1 93 ? 4.318 -2.812 -23.716 1.00 66.31 93 PRO A O 1
ATOM 762 N N . MET A 1 94 ? 4.633 -2.864 -21.495 1.00 65.00 94 MET A N 1
ATOM 763 C CA . MET A 1 94 ? 5.762 -1.922 -21.525 1.00 65.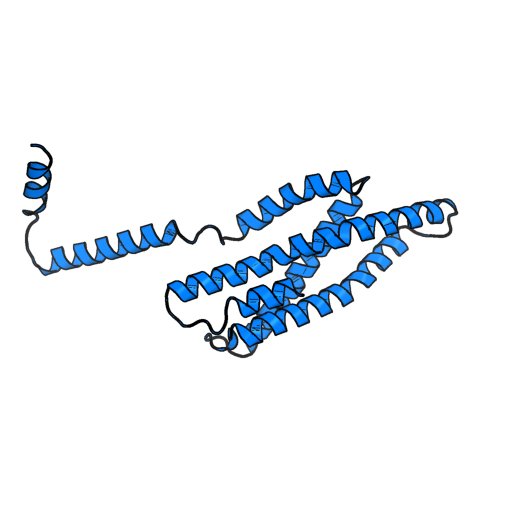00 94 MET A CA 1
ATOM 764 C C . MET A 1 94 ? 7.095 -2.572 -21.927 1.00 65.00 94 MET A C 1
ATOM 766 O O . MET A 1 94 ? 8.074 -1.854 -22.119 1.00 65.00 94 MET A O 1
ATOM 770 N N . HIS A 1 95 ? 7.154 -3.906 -22.056 1.00 63.81 95 HIS A N 1
ATOM 771 C CA . HIS A 1 95 ? 8.354 -4.656 -22.462 1.00 63.81 95 HIS A CA 1
ATOM 772 C C . HIS A 1 95 ? 9.618 -4.266 -21.668 1.00 63.81 95 HIS A C 1
ATOM 774 O O . HIS A 1 95 ? 10.734 -4.204 -22.185 1.00 63.81 95 HIS A O 1
ATOM 780 N N . LEU A 1 96 ? 9.463 -4.024 -20.363 1.00 56.72 96 LEU A N 1
ATOM 781 C CA . LEU A 1 96 ? 10.570 -3.630 -19.479 1.00 56.72 96 LEU A CA 1
ATOM 782 C C . LEU A 1 96 ? 11.629 -4.741 -19.308 1.00 56.72 96 LEU A C 1
ATOM 784 O O . LEU A 1 96 ? 12.730 -4.471 -18.834 1.00 56.72 96 LEU A O 1
ATOM 788 N N . CYS A 1 97 ? 11.326 -5.967 -19.749 1.00 49.22 97 CYS A N 1
ATOM 789 C CA . CYS A 1 97 ? 12.205 -7.139 -19.722 1.00 49.22 97 CYS A CA 1
ATOM 790 C C . CYS A 1 97 ? 13.420 -7.076 -20.666 1.00 49.22 97 CYS A C 1
ATOM 792 O O . CYS A 1 97 ? 14.263 -7.964 -20.601 1.00 49.22 97 CYS A O 1
ATOM 794 N N . GLN A 1 98 ? 13.532 -6.070 -21.540 1.00 49.66 98 GLN A N 1
ATOM 795 C CA . GLN A 1 98 ? 14.654 -5.950 -22.487 1.00 49.66 98 GLN A CA 1
ATOM 796 C C . GLN A 1 98 ? 15.826 -5.096 -21.987 1.00 49.66 98 GLN A C 1
ATOM 798 O O . GLN A 1 98 ? 16.836 -4.993 -22.677 1.00 49.66 98 GLN A O 1
ATOM 803 N N . SER A 1 99 ? 15.733 -4.497 -20.796 1.00 49.72 99 SER A N 1
ATOM 804 C CA . SER A 1 99 ? 16.874 -3.780 -20.219 1.00 49.72 99 SER A CA 1
ATOM 805 C C . SER A 1 99 ? 17.801 -4.751 -19.476 1.00 49.72 99 SER A C 1
ATOM 807 O O . SER A 1 99 ? 17.314 -5.556 -18.689 1.00 49.72 99 SER A O 1
ATOM 809 N N . SER A 1 100 ? 19.109 -4.641 -19.748 1.00 45.62 100 SER A N 1
ATOM 810 C CA . SER A 1 100 ? 20.344 -5.330 -19.283 1.00 45.62 100 SER A CA 1
ATOM 811 C C . SER A 1 100 ? 20.355 -6.290 -18.058 1.00 45.62 100 SER A C 1
ATOM 813 O O . SER A 1 100 ? 21.290 -7.069 -17.910 1.00 45.62 100 SER A O 1
ATOM 815 N N . ALA A 1 101 ? 19.357 -6.290 -17.170 1.00 46.00 101 ALA A N 1
ATOM 816 C CA . ALA A 1 101 ? 19.347 -7.027 -15.899 1.00 46.00 101 ALA A CA 1
ATOM 817 C C . ALA A 1 101 ? 18.677 -8.426 -15.924 1.00 46.00 101 ALA A C 1
ATOM 819 O O . ALA A 1 101 ? 18.661 -9.115 -14.901 1.00 46.00 101 ALA A O 1
ATOM 820 N N . GLY A 1 102 ? 18.131 -8.875 -17.060 1.00 52.84 102 GLY A N 1
ATOM 821 C CA . GLY A 1 102 ? 17.548 -10.219 -17.205 1.00 52.84 102 GLY A CA 1
ATOM 822 C C . GLY A 1 102 ? 16.390 -10.540 -16.237 1.00 52.84 102 GLY A C 1
ATOM 823 O O . GLY A 1 102 ? 15.775 -9.653 -15.643 1.00 52.84 102 GLY A O 1
ATOM 824 N N . VAL A 1 103 ? 16.096 -11.837 -16.064 1.00 52.94 103 VAL A N 1
ATOM 825 C CA . VAL A 1 103 ? 14.966 -12.377 -15.265 1.00 52.94 103 VAL A CA 1
ATOM 826 C C . VAL A 1 103 ? 15.029 -11.966 -13.778 1.00 52.94 103 VAL A C 1
ATOM 828 O O . VAL A 1 103 ? 13.999 -11.840 -13.117 1.00 52.94 103 VAL A O 1
ATOM 831 N N . ASN A 1 104 ? 16.228 -11.677 -13.258 1.00 54.50 104 ASN A N 1
ATOM 832 C CA . ASN A 1 104 ? 16.449 -11.273 -11.864 1.00 54.50 104 ASN A CA 1
ATOM 833 C C . ASN A 1 104 ? 15.943 -9.850 -11.562 1.00 54.50 104 ASN A C 1
ATOM 835 O O . ASN A 1 104 ? 15.432 -9.593 -10.471 1.00 54.50 104 ASN A O 1
ATOM 839 N N . GLY A 1 105 ? 16.019 -8.931 -12.533 1.00 61.41 105 GLY A N 1
ATOM 840 C CA . GLY A 1 105 ? 15.516 -7.563 -12.365 1.00 61.41 105 GLY A CA 1
ATOM 841 C C . GLY A 1 105 ? 13.990 -7.499 -12.251 1.00 61.41 105 GLY A C 1
ATOM 842 O O . GLY A 1 105 ? 13.444 -6.672 -11.521 1.00 61.41 105 GLY A O 1
ATOM 843 N N . THR A 1 106 ? 13.282 -8.415 -12.917 1.00 65.38 106 THR A N 1
ATOM 844 C CA . THR A 1 106 ? 11.812 -8.439 -12.917 1.00 65.38 106 THR A CA 1
ATOM 845 C C . THR A 1 106 ? 11.241 -8.918 -11.576 1.00 65.38 106 THR A C 1
ATOM 847 O O . THR A 1 106 ? 10.208 -8.409 -11.137 1.00 65.38 106 THR A O 1
ATOM 850 N N . GLY A 1 107 ? 11.934 -9.838 -10.893 1.00 71.00 107 GLY A N 1
ATOM 851 C CA . GLY A 1 107 ? 11.572 -10.301 -9.548 1.00 71.00 107 GLY A CA 1
ATOM 852 C C . GLY A 1 107 ? 11.812 -9.248 -8.461 1.00 71.00 107 GLY A C 1
ATOM 853 O O . GLY A 1 107 ? 10.967 -9.062 -7.586 1.00 71.00 107 GLY A O 1
ATOM 854 N N . PHE A 1 108 ? 12.911 -8.492 -8.551 1.00 76.06 108 PHE A N 1
ATOM 855 C CA . PHE A 1 108 ? 13.166 -7.370 -7.641 1.00 76.06 108 PHE A CA 1
ATOM 856 C C . PHE A 1 108 ? 12.089 -6.280 -7.769 1.00 76.06 108 PHE A C 1
ATOM 858 O O . PHE A 1 108 ? 11.570 -5.800 -6.763 1.00 76.06 108 PHE A O 1
ATOM 865 N N . GLN A 1 109 ? 11.673 -5.963 -9.000 1.00 75.31 109 GLN A N 1
ATOM 866 C CA . GLN A 1 109 ? 10.596 -5.004 -9.258 1.00 75.31 109 GLN A CA 1
ATOM 867 C C . GLN A 1 109 ? 9.261 -5.432 -8.624 1.00 75.31 109 GLN A C 1
ATOM 869 O O . GLN A 1 109 ? 8.572 -4.604 -8.033 1.00 75.31 109 GLN A O 1
ATOM 874 N N . LEU A 1 110 ? 8.9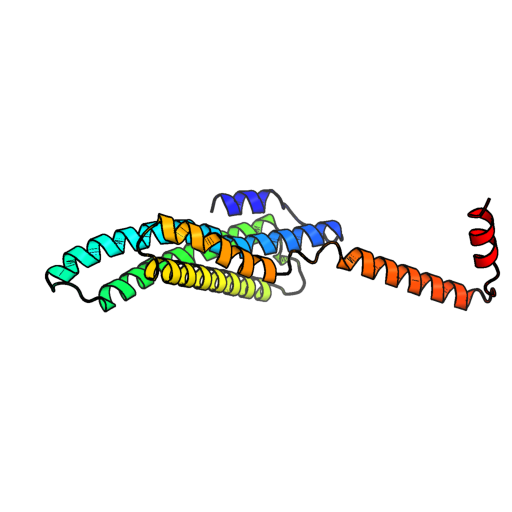01 -6.720 -8.706 1.00 82.19 110 LEU A N 1
ATOM 875 C CA . LEU A 1 110 ? 7.712 -7.265 -8.035 1.00 82.19 110 LEU A CA 1
ATOM 876 C C . LEU A 1 110 ? 7.784 -7.037 -6.517 1.00 82.19 110 LEU A C 1
ATOM 878 O O . LEU A 1 110 ? 6.819 -6.577 -5.907 1.00 82.19 110 LEU A O 1
ATOM 882 N N . LEU A 1 111 ? 8.933 -7.351 -5.916 1.00 82.62 111 LEU A N 1
ATOM 883 C CA . LEU A 1 111 ? 9.128 -7.282 -4.471 1.00 82.62 111 LEU A CA 1
ATOM 884 C C . LEU A 1 111 ? 9.039 -5.836 -3.963 1.00 82.62 111 LEU A C 1
ATOM 886 O O . LEU A 1 111 ? 8.362 -5.576 -2.969 1.00 82.62 111 LEU A O 1
ATOM 890 N N . VAL A 1 112 ? 9.630 -4.885 -4.695 1.00 82.88 112 VAL A N 1
ATOM 891 C CA . VAL A 1 112 ? 9.521 -3.447 -4.406 1.00 82.88 112 VAL A CA 1
ATOM 892 C C . VAL A 1 112 ? 8.070 -2.966 -4.498 1.00 82.88 112 VAL A C 1
ATOM 894 O O . VAL A 1 112 ? 7.616 -2.254 -3.605 1.00 82.88 112 VAL A O 1
ATOM 897 N N . ILE A 1 113 ? 7.312 -3.384 -5.519 1.00 83.31 113 ILE A N 1
ATOM 898 C CA . ILE A 1 113 ? 5.898 -2.999 -5.680 1.00 83.31 113 ILE A CA 1
ATOM 899 C C . ILE A 1 113 ? 5.053 -3.514 -4.510 1.00 83.31 113 ILE A C 1
ATOM 901 O O . ILE A 1 113 ? 4.285 -2.750 -3.924 1.00 83.31 113 ILE A O 1
ATOM 905 N N . ILE A 1 114 ? 5.202 -4.789 -4.140 1.00 85.69 114 ILE A N 1
ATOM 906 C CA . ILE A 1 114 ? 4.464 -5.378 -3.013 1.00 85.69 114 ILE A CA 1
ATOM 907 C C . ILE A 1 114 ? 4.816 -4.651 -1.710 1.00 85.69 114 ILE A C 1
ATOM 909 O O . ILE A 1 114 ? 3.916 -4.306 -0.944 1.00 85.69 114 ILE A O 1
ATOM 913 N N . PHE A 1 115 ? 6.098 -4.356 -1.482 1.00 86.88 115 PHE A N 1
ATOM 914 C CA . PHE A 1 115 ? 6.541 -3.613 -0.305 1.00 86.88 115 PHE A CA 1
ATOM 915 C C . PHE A 1 115 ? 5.923 -2.209 -0.241 1.00 86.88 115 PHE A C 1
ATOM 917 O O . PHE A 1 115 ? 5.376 -1.823 0.791 1.00 86.88 115 PHE A O 1
ATOM 924 N N . VAL A 1 116 ? 5.934 -1.467 -1.354 1.00 83.75 116 VAL A N 1
ATOM 925 C CA . VAL A 1 116 ? 5.352 -0.117 -1.428 1.00 83.75 116 VAL A CA 1
ATOM 926 C C . VAL A 1 116 ? 3.841 -0.132 -1.186 1.00 83.75 116 VAL A C 1
ATOM 928 O O . VAL A 1 116 ? 3.309 0.774 -0.543 1.00 83.75 116 VAL A O 1
ATOM 931 N N . MET A 1 117 ? 3.139 -1.172 -1.644 1.00 85.12 117 MET A N 1
ATOM 932 C CA . MET A 1 117 ? 1.703 -1.304 -1.406 1.00 85.12 117 MET A CA 1
ATOM 933 C C . MET A 1 117 ? 1.380 -1.651 0.047 1.00 85.12 117 MET A C 1
ATOM 935 O O . MET A 1 117 ? 0.480 -1.043 0.625 1.00 85.12 117 MET A O 1
ATOM 939 N N . LEU A 1 118 ? 2.133 -2.568 0.663 1.00 87.25 118 LEU A N 1
ATOM 940 C CA . LEU A 1 118 ? 1.982 -2.892 2.086 1.00 87.25 118 LEU A CA 1
ATOM 941 C C . LEU A 1 118 ? 2.291 -1.682 2.974 1.00 87.25 118 LEU A C 1
ATOM 943 O O . LEU A 1 118 ? 1.558 -1.411 3.928 1.00 87.25 118 LEU A O 1
ATOM 947 N N . PHE A 1 119 ? 3.327 -0.916 2.631 1.00 86.31 119 PHE A N 1
ATOM 948 C CA . PHE A 1 119 ? 3.648 0.342 3.298 1.00 86.31 119 PHE A CA 1
ATOM 949 C C . PHE A 1 119 ? 2.504 1.358 3.164 1.00 86.31 119 PHE A C 1
ATOM 951 O O . PHE A 1 119 ? 2.067 1.938 4.157 1.00 86.31 119 PHE A O 1
ATOM 958 N N . GLY A 1 120 ? 1.954 1.514 1.957 1.00 84.75 120 GLY A N 1
ATOM 959 C CA . GLY A 1 120 ? 0.823 2.401 1.689 1.00 84.75 120 GLY A CA 1
ATOM 960 C C . GLY A 1 120 ? -0.435 2.061 2.488 1.00 84.75 120 GLY A C 1
ATOM 961 O O . GLY A 1 120 ? -1.063 2.938 3.078 1.00 84.75 120 GLY A O 1
ATOM 962 N N . VAL A 1 121 ? -0.790 0.779 2.545 1.00 87.06 121 VAL A N 1
ATOM 963 C CA . VAL A 1 121 ? -1.951 0.295 3.308 1.00 87.06 121 VAL A CA 1
ATOM 964 C C . VAL A 1 121 ? -1.742 0.492 4.806 1.00 87.06 121 VAL A C 1
ATOM 966 O O . VAL A 1 121 ? -2.637 0.997 5.480 1.00 87.06 121 VAL A O 1
ATOM 969 N N . SER A 1 122 ? -0.550 0.180 5.318 1.00 87.56 122 SER A N 1
ATOM 970 C CA . SER A 1 122 ? -0.223 0.370 6.737 1.00 87.56 122 SER A CA 1
ATOM 971 C C . SER A 1 122 ? -0.319 1.844 7.147 1.00 87.56 122 SER A C 1
ATOM 973 O O . SER A 1 122 ? -0.883 2.166 8.192 1.00 87.56 122 SER A O 1
ATOM 975 N N . LEU A 1 123 ? 0.161 2.759 6.297 1.00 85.88 123 LEU A N 1
ATOM 976 C CA . LEU A 1 123 ? 0.024 4.198 6.526 1.00 85.88 123 LEU A CA 1
ATOM 977 C C . LEU A 1 123 ? -1.437 4.667 6.486 1.00 85.88 123 LEU A C 1
ATOM 979 O O . LEU A 1 123 ? -1.838 5.473 7.324 1.00 85.88 123 LEU A O 1
ATOM 983 N N . GLY A 1 124 ? -2.257 4.164 5.561 1.00 86.44 124 GLY A N 1
ATOM 984 C CA . GLY A 1 124 ? -3.677 4.530 5.524 1.00 86.44 124 GLY A CA 1
ATOM 985 C C . GLY A 1 124 ? -4.463 3.987 6.723 1.00 86.44 124 GLY A C 1
ATOM 986 O O . GLY A 1 124 ? -5.321 4.683 7.259 1.00 86.44 124 GLY A O 1
ATOM 987 N N . GLN A 1 125 ? -4.125 2.794 7.219 1.00 88.00 125 GLN A N 1
ATOM 988 C CA . GLN A 1 125 ? -4.695 2.255 8.458 1.00 88.00 125 GLN A CA 1
ATOM 989 C C . GLN A 1 125 ? -4.288 3.077 9.686 1.00 88.00 125 GLN A C 1
ATOM 991 O O . GLN A 1 125 ? -5.120 3.309 10.562 1.00 88.00 125 GLN A O 1
ATOM 996 N N . LEU A 1 126 ? -3.046 3.572 9.736 1.00 87.19 126 LEU A N 1
ATOM 997 C CA . LEU A 1 126 ? -2.585 4.475 10.794 1.00 87.19 126 LEU A CA 1
ATOM 998 C C . LEU A 1 126 ? -3.409 5.771 10.821 1.00 87.19 126 LEU A C 1
ATOM 1000 O O . LEU A 1 126 ? -3.897 6.174 11.877 1.00 87.19 126 LEU A O 1
ATOM 1004 N N . ILE A 1 127 ? -3.616 6.398 9.660 1.00 85.81 127 ILE A N 1
ATOM 1005 C CA . ILE A 1 127 ? -4.428 7.619 9.534 1.00 85.81 127 ILE A CA 1
ATOM 1006 C C . ILE A 1 127 ? -5.888 7.336 9.922 1.00 85.81 127 ILE A C 1
ATOM 1008 O O . ILE A 1 127 ? -6.493 8.100 10.679 1.00 85.81 127 ILE A O 1
ATOM 1012 N N . ALA A 1 128 ? -6.444 6.206 9.475 1.00 85.75 128 ALA A N 1
ATOM 1013 C CA . ALA A 1 128 ? -7.801 5.787 9.814 1.00 85.75 128 ALA A CA 1
ATOM 1014 C C . ALA A 1 128 ? -7.985 5.483 11.313 1.00 85.75 128 ALA A C 1
ATOM 1016 O O . ALA A 1 128 ? -9.069 5.708 11.853 1.00 85.75 128 ALA A O 1
ATOM 1017 N N . ALA A 1 129 ? -6.944 5.003 12.000 1.00 84.56 129 ALA A N 1
ATOM 1018 C CA . ALA A 1 129 ? -6.968 4.745 13.438 1.00 84.56 129 ALA A CA 1
ATOM 1019 C C . ALA A 1 129 ? -6.951 6.036 14.274 1.00 84.56 129 ALA A C 1
ATOM 1021 O O . ALA A 1 129 ? -7.607 6.097 15.315 1.00 84.56 129 ALA A O 1
ATOM 1022 N N . ILE A 1 130 ? -6.231 7.065 13.813 1.00 85.56 130 ILE A N 1
ATOM 1023 C CA . ILE A 1 130 ? -6.146 8.373 14.483 1.00 85.56 130 ILE A CA 1
ATOM 1024 C C . ILE A 1 130 ? -7.413 9.203 14.226 1.00 85.56 130 ILE A C 1
ATOM 1026 O O . ILE A 1 130 ? -7.839 9.977 15.085 1.00 85.56 130 ILE A O 1
ATOM 1030 N N . SER A 1 131 ? -8.045 9.041 13.061 1.00 84.19 131 SER A N 1
ATOM 1031 C CA . SER A 1 131 ? -9.200 9.854 12.690 1.00 84.19 131 SER A CA 1
ATOM 1032 C C . SER A 1 131 ? -10.502 9.434 13.404 1.00 84.19 131 SER A C 1
ATOM 1034 O O . SER A 1 131 ? -10.877 8.255 13.410 1.00 84.19 131 SER A O 1
ATOM 1036 N N . PRO A 1 132 ? -11.277 10.387 13.960 1.00 77.50 132 PRO A N 1
ATOM 1037 C CA . PRO A 1 132 ? -12.598 10.113 14.526 1.00 77.50 132 PRO A CA 1
ATOM 1038 C C . PRO A 1 132 ? -13.698 9.959 13.459 1.00 77.50 132 PRO A C 1
ATOM 1040 O O . PRO A 1 132 ? -14.746 9.377 13.746 1.00 77.50 132 PRO A O 1
ATOM 1043 N N . SER A 1 133 ? -13.494 10.470 12.237 1.00 82.44 133 SER A N 1
ATOM 1044 C CA . SER A 1 133 ? -14.483 10.418 11.151 1.00 82.44 133 SER A CA 1
ATOM 1045 C C . SER A 1 133 ? -13.838 10.330 9.761 1.00 82.44 133 SER A C 1
ATOM 1047 O O . SER A 1 133 ? -12.682 10.703 9.564 1.00 82.44 133 SER A O 1
ATOM 1049 N N . VAL A 1 134 ? -14.603 9.859 8.768 1.00 81.69 134 VAL A N 1
ATOM 1050 C CA . VAL A 1 134 ? -14.131 9.764 7.370 1.00 81.69 134 VAL A CA 1
ATOM 1051 C C . VAL A 1 134 ? -13.811 11.154 6.814 1.00 81.69 134 VAL A C 1
ATOM 1053 O O . VAL A 1 134 ? -12.829 11.329 6.106 1.00 81.69 134 VAL A O 1
ATOM 1056 N N . GLN A 1 135 ? -14.604 12.163 7.186 1.00 84.44 135 GLN A N 1
ATOM 1057 C CA . GLN A 1 135 ? -14.416 13.541 6.729 1.00 84.44 135 GLN A CA 1
ATOM 1058 C C . GLN A 1 135 ? -13.058 14.085 7.167 1.00 84.44 135 GLN A C 1
ATOM 1060 O O . GLN A 1 135 ? -12.328 14.617 6.344 1.00 84.44 135 GLN A O 1
ATOM 1065 N N . VAL A 1 136 ? -12.685 13.888 8.433 1.00 83.25 136 VAL A N 1
ATOM 1066 C CA . VAL A 1 136 ? -11.396 14.356 8.955 1.00 83.25 136 VAL A CA 1
ATOM 1067 C C . VAL A 1 136 ? -10.228 13.617 8.290 1.00 83.25 136 VAL A C 1
ATOM 1069 O O . VAL A 1 136 ? -9.241 14.253 7.933 1.00 83.25 136 VAL A O 1
ATOM 1072 N N . ALA A 1 137 ? -10.358 12.310 8.032 1.00 80.62 137 ALA A N 1
ATOM 1073 C CA . ALA A 1 137 ? -9.315 11.520 7.366 1.00 80.62 137 ALA A CA 1
ATOM 1074 C C . ALA A 1 137 ? -9.003 12.044 5.951 1.00 80.62 137 ALA A C 1
ATOM 1076 O O . ALA A 1 137 ? -7.839 12.239 5.595 1.00 80.62 137 ALA A O 1
ATOM 1077 N N . VAL A 1 138 ? -10.045 12.387 5.186 1.00 82.69 138 VAL A N 1
ATOM 1078 C CA . VAL A 1 138 ? -9.906 12.913 3.819 1.00 82.69 138 VAL A CA 1
ATOM 1079 C C . VAL A 1 138 ? -9.169 14.257 3.783 1.00 82.69 138 VAL A C 1
ATOM 1081 O O . VAL A 1 138 ? -8.484 14.526 2.800 1.00 82.69 138 VAL A O 1
ATOM 1084 N N . LEU A 1 139 ? -9.246 15.080 4.839 1.00 85.75 139 LEU A N 1
ATOM 1085 C CA . LEU A 1 139 ? -8.483 16.334 4.917 1.00 85.75 139 LEU A CA 1
ATOM 1086 C C . LEU A 1 139 ? -6.986 16.105 5.165 1.00 85.75 139 LEU A C 1
ATOM 1088 O O . LEU A 1 139 ? -6.171 16.848 4.626 1.00 85.75 139 LEU A O 1
ATOM 1092 N N . PHE A 1 140 ? -6.606 15.095 5.952 1.00 80.81 140 PHE A N 1
ATOM 1093 C CA . PHE A 1 140 ? -5.195 14.797 6.250 1.00 80.81 140 PHE A CA 1
ATOM 1094 C C . PHE A 1 140 ? -4.477 14.093 5.100 1.00 80.81 140 PHE A C 1
ATOM 1096 O O . PHE A 1 140 ? -3.289 14.321 4.855 1.00 80.81 140 PHE A O 1
ATOM 1103 N N . LYS A 1 141 ? -5.211 13.259 4.366 1.00 80.38 141 LYS A N 1
ATOM 1104 C CA . LYS A 1 141 ? -4.704 12.473 3.246 1.00 80.38 141 LYS A CA 1
ATOM 1105 C C . LYS A 1 141 ? -3.908 13.277 2.193 1.00 80.38 141 LYS A C 1
ATOM 1107 O O . LYS A 1 141 ? -2.807 12.839 1.855 1.00 80.38 141 LYS A O 1
ATOM 1112 N N . PRO A 1 142 ? -4.375 14.432 1.670 1.00 81.38 142 PRO A N 1
ATOM 1113 C CA . PRO A 1 142 ? -3.625 15.199 0.674 1.00 81.38 142 PRO A CA 1
ATOM 1114 C C . PRO A 1 142 ? -2.309 15.776 1.209 1.00 81.38 142 PRO A C 1
ATOM 1116 O O . PRO A 1 142 ? -1.354 15.859 0.444 1.00 81.38 142 PRO A O 1
ATOM 1119 N N . PHE A 1 143 ? -2.208 16.116 2.499 1.00 81.56 143 PHE A N 1
ATOM 1120 C CA . PHE A 1 143 ? -0.954 16.615 3.077 1.00 81.56 143 PHE A CA 1
ATOM 1121 C C . PHE A 1 143 ? 0.131 15.536 3.088 1.00 81.56 143 PHE A C 1
ATOM 1123 O O . PHE A 1 143 ? 1.250 15.774 2.640 1.00 81.56 143 PHE A O 1
ATOM 1130 N N . ILE A 1 144 ? -0.212 14.327 3.542 1.00 79.06 144 ILE A N 1
ATOM 1131 C CA . ILE A 1 144 ? 0.723 13.193 3.573 1.00 79.06 144 ILE A CA 1
ATOM 1132 C C . ILE A 1 144 ? 1.048 12.728 2.146 1.00 79.06 144 ILE A C 1
ATOM 1134 O O . ILE A 1 144 ? 2.208 12.469 1.824 1.00 79.06 144 ILE A O 1
ATOM 1138 N N . GLY A 1 145 ? 0.042 12.688 1.267 1.00 76.44 145 GLY A N 1
ATOM 1139 C CA . GLY A 1 145 ? 0.224 12.356 -0.145 1.00 76.44 145 GLY A CA 1
ATOM 1140 C C . GLY A 1 145 ? 1.151 13.332 -0.875 1.00 76.44 145 GLY A C 1
ATOM 1141 O O . GLY A 1 145 ? 1.996 12.892 -1.653 1.00 76.44 145 GLY A O 1
ATOM 1142 N N . LEU A 1 146 ? 1.053 14.636 -0.594 1.00 79.44 146 LEU A N 1
ATOM 1143 C CA . LEU A 1 146 ? 1.913 15.658 -1.195 1.00 79.44 146 LEU A CA 1
ATOM 1144 C C . LEU A 1 146 ? 3.379 15.473 -0.798 1.00 79.44 146 LEU A C 1
ATOM 1146 O O . LEU A 1 146 ? 4.245 15.509 -1.667 1.00 79.44 146 LEU A O 1
ATOM 1150 N N . VAL A 1 147 ? 3.655 15.227 0.485 1.00 80.44 147 VAL A N 1
ATOM 1151 C CA . VAL A 1 147 ? 5.022 15.002 0.981 1.00 80.44 147 VAL A CA 1
ATOM 1152 C C . VAL A 1 147 ? 5.636 13.774 0.305 1.00 80.44 147 VAL A C 1
ATOM 1154 O O . VAL A 1 147 ? 6.702 13.874 -0.297 1.00 80.44 147 VAL A O 1
ATOM 1157 N N . LEU A 1 148 ? 4.941 12.633 0.319 1.00 74.88 148 LEU A N 1
ATOM 1158 C CA . LEU A 1 148 ? 5.446 11.390 -0.278 1.00 74.88 148 LEU A CA 1
ATOM 1159 C C . LEU A 1 148 ? 5.671 11.512 -1.791 1.00 74.88 148 LEU A C 1
ATOM 1161 O O . LEU A 1 148 ? 6.659 11.004 -2.316 1.00 74.88 148 LEU A O 1
ATOM 1165 N N . THR A 1 149 ? 4.782 12.220 -2.489 1.00 72.00 149 THR A N 1
ATOM 1166 C CA . THR A 1 149 ? 4.891 12.410 -3.940 1.00 72.00 149 THR A CA 1
ATOM 1167 C C . THR A 1 149 ? 6.016 13.389 -4.288 1.00 72.00 149 THR A C 1
ATOM 1169 O O . THR A 1 149 ? 6.768 13.135 -5.225 1.00 72.00 149 THR A O 1
ATOM 1172 N N . ALA A 1 150 ? 6.202 14.467 -3.516 1.00 75.69 150 ALA A N 1
ATOM 1173 C CA . ALA A 1 150 ? 7.273 15.445 -3.729 1.00 75.69 150 ALA A CA 1
ATOM 1174 C C . ALA A 1 150 ? 8.675 14.824 -3.600 1.00 75.69 150 ALA A C 1
ATOM 1176 O O . ALA A 1 150 ? 9.562 15.132 -4.395 1.00 75.69 150 ALA A O 1
ATOM 1177 N N . PHE A 1 151 ? 8.860 13.896 -2.655 1.00 69.31 151 PHE A N 1
ATOM 1178 C CA . PHE A 1 151 ? 10.120 13.166 -2.473 1.00 69.31 151 PHE A CA 1
ATOM 1179 C C . PHE A 1 151 ? 10.351 12.040 -3.500 1.00 69.31 151 PHE A C 1
ATOM 1181 O O . PHE A 1 151 ? 11.435 11.466 -3.537 1.00 69.31 151 PHE A O 1
ATOM 1188 N N . CYS A 1 152 ? 9.385 11.745 -4.378 1.00 68.38 152 CYS A N 1
ATOM 1189 C CA . CYS A 1 152 ? 9.474 10.661 -5.364 1.00 68.38 152 CYS A CA 1
ATOM 1190 C C . CYS A 1 152 ? 10.392 10.976 -6.574 1.00 68.38 152 CYS A C 1
ATOM 1192 O O . CYS A 1 152 ? 10.514 10.161 -7.487 1.00 68.38 152 CYS A O 1
ATOM 1194 N N . GLY A 1 153 ? 11.035 12.150 -6.628 1.00 60.25 153 GLY A N 1
ATOM 1195 C CA . GLY A 1 153 ? 12.056 12.489 -7.638 1.00 60.25 153 GLY A CA 1
ATOM 1196 C C . GLY A 1 153 ? 11.546 12.706 -9.074 1.00 60.25 153 GLY A C 1
ATOM 1197 O O . GLY A 1 153 ? 12.295 13.181 -9.923 1.00 60.25 153 GLY A O 1
ATOM 1198 N N . SER A 1 154 ? 10.268 12.442 -9.354 1.00 58.34 154 SER A N 1
ATOM 1199 C CA . SER A 1 154 ? 9.647 12.554 -10.684 1.00 58.34 154 SER A CA 1
ATOM 1200 C C . SER A 1 154 ? 9.512 13.990 -11.209 1.00 58.34 154 SER A C 1
ATOM 1202 O O . SER A 1 154 ? 9.372 14.194 -12.414 1.00 58.34 154 SER A O 1
ATOM 1204 N N . TYR A 1 155 ? 9.583 14.995 -10.331 1.00 54.12 155 TYR A N 1
ATOM 1205 C CA . TYR A 1 155 ? 9.530 16.414 -10.706 1.00 54.12 155 TYR A CA 1
ATOM 1206 C C . TYR A 1 155 ? 10.882 16.958 -11.216 1.00 54.12 155 TYR A C 1
ATOM 1208 O O . TYR A 1 155 ? 10.922 18.000 -11.873 1.00 54.12 155 TYR A O 1
ATOM 1216 N N . VAL A 1 156 ? 11.988 16.233 -10.994 1.00 49.22 156 VAL A N 1
ATOM 1217 C CA . VAL A 1 156 ? 13.316 16.522 -11.565 1.00 49.22 156 VAL A CA 1
ATOM 1218 C C . VAL A 1 156 ? 13.430 15.821 -12.915 1.00 49.22 156 VAL A C 1
ATOM 1220 O O . VAL A 1 156 ? 14.089 14.804 -13.078 1.00 49.22 156 VAL A O 1
ATOM 1223 N N . HIS A 1 157 ? 12.737 16.333 -13.927 1.00 46.03 157 HIS A N 1
ATOM 1224 C CA . HIS A 1 157 ? 12.913 15.781 -15.274 1.00 46.03 157 HIS A CA 1
ATOM 1225 C C . HIS A 1 157 ? 13.054 16.826 -16.380 1.00 46.03 157 HIS A C 1
ATOM 1227 O O . HIS A 1 157 ? 13.475 16.490 -17.477 1.00 46.03 157 HIS A O 1
ATOM 1233 N N . ARG A 1 158 ? 12.791 18.112 -16.118 1.00 38.78 158 ARG A N 1
ATOM 1234 C CA . ARG A 1 158 ? 12.949 19.143 -17.162 1.00 38.78 158 ARG A CA 1
ATOM 1235 C C . ARG A 1 158 ? 13.961 20.239 -16.838 1.00 38.78 158 ARG A C 1
ATOM 1237 O O . ARG A 1 158 ? 14.576 20.763 -17.756 1.00 38.78 158 ARG A O 1
ATOM 1244 N N . TRP A 1 159 ? 14.219 20.508 -15.559 1.00 31.81 159 TRP A N 1
ATOM 1245 C CA . TRP A 1 159 ? 15.176 21.544 -15.146 1.00 31.81 159 TRP A CA 1
ATOM 1246 C C . TRP A 1 159 ? 16.640 21.084 -15.127 1.00 31.81 159 TRP A C 1
ATOM 1248 O O . TRP A 1 159 ? 17.528 21.906 -15.310 1.00 31.81 159 TRP A O 1
ATOM 1258 N N . CYS A 1 160 ? 16.906 19.785 -14.952 1.00 44.41 160 CYS A N 1
ATOM 1259 C CA . CYS A 1 160 ? 18.278 19.262 -14.932 1.00 44.41 160 CYS A CA 1
ATOM 1260 C C . CYS A 1 160 ? 18.834 19.033 -16.352 1.00 44.41 160 CYS A C 1
ATOM 1262 O O . CYS A 1 160 ? 19.976 19.376 -16.627 1.00 44.41 160 CYS A O 1
ATOM 1264 N N . LEU A 1 161 ? 18.012 18.545 -17.291 1.00 48.19 161 LEU A N 1
ATOM 1265 C CA . LEU A 1 161 ? 18.450 18.245 -18.664 1.00 48.19 161 LEU A CA 1
ATOM 1266 C C . LEU A 1 161 ? 18.827 19.500 -19.463 1.00 48.19 161 LEU A C 1
ATOM 1268 O O . LEU A 1 161 ? 19.852 19.490 -20.127 1.00 48.19 161 LEU A O 1
ATOM 1272 N N . HIS A 1 162 ? 18.085 20.602 -19.314 1.00 45.91 162 HIS A N 1
ATOM 1273 C CA . HIS A 1 162 ? 18.460 21.871 -19.950 1.00 45.91 162 HIS A CA 1
ATOM 1274 C C . HIS A 1 162 ? 19.789 22.431 -19.418 1.00 45.91 162 HIS A C 1
ATOM 1276 O O . HIS A 1 162 ? 20.474 23.133 -20.147 1.00 45.91 162 HIS A O 1
ATOM 1282 N N . GLY A 1 163 ? 20.150 22.141 -18.161 1.00 45.59 163 GLY A N 1
ATOM 1283 C CA . GLY A 1 163 ? 21.434 22.547 -17.583 1.00 45.59 163 GLY A CA 1
ATOM 1284 C C . GLY A 1 163 ? 22.596 21.650 -18.016 1.00 45.59 163 GLY A C 1
ATOM 1285 O O . GLY A 1 163 ? 23.683 22.154 -18.278 1.00 45.59 163 GLY A O 1
ATOM 1286 N N . VAL A 1 164 ? 22.362 20.339 -18.130 1.00 53.94 164 VAL A N 1
ATOM 1287 C CA . VAL A 1 164 ? 23.377 19.361 -18.558 1.00 53.94 164 VAL A CA 1
ATOM 1288 C C . VAL A 1 164 ? 23.656 19.473 -20.058 1.00 53.94 164 VAL A C 1
ATOM 1290 O O . VAL A 1 164 ? 24.820 19.511 -20.433 1.00 53.94 164 VAL A O 1
ATOM 1293 N N . GLU A 1 165 ? 22.633 19.655 -20.904 1.00 54.19 165 GLU A N 1
ATOM 1294 C CA . GLU A 1 165 ? 22.840 19.928 -22.334 1.00 54.19 165 GLU A CA 1
ATOM 1295 C C . GLU A 1 165 ? 23.627 21.235 -22.535 1.00 54.19 165 GLU A C 1
ATOM 1297 O O . GLU A 1 165 ? 24.570 21.261 -23.316 1.00 54.19 165 GLU A O 1
ATOM 1302 N N . HIS A 1 166 ? 23.326 22.308 -21.790 1.00 53.78 166 HIS A N 1
ATOM 1303 C CA . HIS A 1 166 ? 24.066 23.574 -21.915 1.00 53.78 166 HIS A CA 1
ATOM 1304 C C . HIS A 1 166 ? 25.539 23.471 -21.491 1.00 53.78 166 HIS A C 1
ATOM 1306 O O . HIS A 1 166 ? 26.382 24.157 -22.067 1.00 53.78 166 HIS A O 1
ATOM 1312 N N . LEU A 1 167 ? 25.848 22.640 -20.489 1.00 56.41 167 LEU A N 1
ATOM 1313 C CA . LEU A 1 167 ? 27.219 22.381 -20.040 1.00 56.41 167 LEU A CA 1
ATOM 1314 C C . LEU A 1 167 ? 27.983 21.500 -21.036 1.00 56.41 167 LEU A C 1
ATOM 1316 O O . LEU A 1 167 ? 29.142 21.783 -21.311 1.00 56.41 167 LEU A O 1
ATOM 1320 N N . GLU A 1 168 ? 27.328 20.508 -21.640 1.00 62.81 168 GLU A N 1
ATOM 1321 C CA . GLU A 1 168 ? 27.933 19.643 -22.660 1.00 62.81 168 GLU A CA 1
ATOM 1322 C C . GLU A 1 168 ? 28.173 20.411 -23.978 1.00 62.81 168 GLU A C 1
ATOM 1324 O O . GLU A 1 168 ? 29.234 20.273 -24.584 1.00 62.81 168 GLU A O 1
ATOM 1329 N N . TYR A 1 169 ? 27.272 21.326 -24.370 1.00 59.50 169 TYR A N 1
ATOM 1330 C CA . TYR A 1 169 ? 27.508 22.269 -25.477 1.00 59.50 169 TYR A CA 1
ATOM 1331 C C . TYR A 1 169 ? 28.679 23.224 -25.190 1.00 59.50 169 TYR A C 1
ATOM 1333 O O . TYR A 1 169 ? 29.543 23.391 -26.048 1.00 59.50 169 TYR A O 1
ATOM 1341 N N . LEU A 1 170 ? 28.766 23.796 -23.982 1.00 61.06 170 LEU A N 1
ATOM 1342 C CA . LEU A 1 170 ? 29.878 24.676 -23.593 1.00 61.06 170 LEU A CA 1
ATOM 1343 C C . LEU A 1 170 ? 31.227 23.945 -23.533 1.00 61.06 170 LEU A C 1
ATOM 1345 O O . LEU A 1 170 ? 32.245 24.527 -23.898 1.00 61.06 170 LEU A O 1
ATOM 1349 N N . GLU A 1 171 ? 31.252 22.683 -23.102 1.00 68.12 171 GLU A N 1
ATOM 1350 C CA . GLU A 1 171 ? 32.478 21.880 -23.056 1.00 68.12 171 GLU A CA 1
ATOM 1351 C C . GLU A 1 171 ? 32.931 21.467 -24.466 1.00 68.12 171 GLU A C 1
ATOM 1353 O O . GLU A 1 171 ? 34.118 21.536 -24.783 1.00 68.12 171 GLU A O 1
ATOM 1358 N N . THR A 1 172 ? 31.989 21.149 -25.362 1.00 61.06 172 THR A N 1
ATOM 1359 C CA . THR A 1 172 ? 32.303 20.820 -26.763 1.00 61.06 172 THR A CA 1
ATOM 1360 C C . THR A 1 172 ? 32.768 22.050 -27.556 1.00 61.06 172 THR A C 1
ATOM 1362 O O . THR A 1 172 ? 33.691 21.941 -28.367 1.00 61.06 172 THR A O 1
ATOM 1365 N N . ASP A 1 173 ? 32.186 23.227 -27.303 1.00 62.19 173 ASP A N 1
ATOM 1366 C CA . ASP A 1 173 ? 32.617 24.491 -27.915 1.00 62.19 173 ASP A CA 1
ATOM 1367 C C . ASP A 1 173 ? 33.979 24.950 -27.368 1.00 62.19 173 ASP A C 1
ATOM 1369 O O . ASP A 1 173 ? 34.853 25.334 -28.144 1.00 62.19 173 ASP A O 1
ATOM 1373 N N . ALA A 1 174 ? 34.229 24.805 -26.061 1.00 63.78 174 ALA A N 1
ATOM 1374 C CA . ALA A 1 174 ? 35.529 25.115 -25.464 1.00 63.78 174 ALA A CA 1
ATOM 1375 C C . ALA A 1 174 ? 36.663 24.220 -26.001 1.00 63.78 174 ALA A C 1
ATOM 1377 O O . ALA A 1 174 ? 37.785 24.692 -26.185 1.00 63.78 174 ALA A O 1
ATOM 1378 N N . ILE A 1 175 ? 36.385 22.943 -26.289 1.00 61.66 175 ILE A N 1
ATOM 1379 C CA . ILE A 1 175 ? 37.360 22.018 -26.889 1.00 61.66 175 ILE A CA 1
ATOM 1380 C C . ILE A 1 175 ? 37.601 22.347 -28.376 1.00 61.66 175 ILE A C 1
ATOM 1382 O O . ILE A 1 175 ? 38.743 22.275 -28.832 1.00 61.66 175 ILE A O 1
ATOM 1386 N N . ARG A 1 176 ? 36.576 22.780 -29.129 1.00 62.31 176 ARG A N 1
ATOM 1387 C CA . ARG A 1 176 ? 36.729 23.252 -30.524 1.00 62.31 176 ARG A CA 1
ATOM 1388 C C . ARG A 1 176 ? 37.514 24.563 -30.624 1.00 62.31 176 ARG A C 1
ATOM 1390 O O . ARG A 1 176 ? 38.299 24.732 -31.559 1.00 62.31 176 ARG A O 1
ATOM 1397 N N . ASP A 1 177 ? 37.353 25.462 -29.660 1.00 61.34 177 ASP A N 1
ATOM 1398 C CA . ASP A 1 177 ? 38.140 26.697 -29.572 1.00 61.34 177 ASP A CA 1
ATOM 1399 C C . ASP A 1 177 ? 39.610 26.429 -29.198 1.00 61.34 177 ASP A C 1
ATOM 1401 O O . ASP A 1 177 ? 40.505 27.157 -29.633 1.00 61.34 177 ASP A O 1
ATOM 1405 N N . LEU A 1 178 ? 39.888 25.360 -28.443 1.00 63.44 178 LEU A N 1
ATOM 1406 C CA . LEU A 1 178 ? 41.254 24.961 -28.093 1.00 63.44 178 LEU A CA 1
ATOM 1407 C C . LEU A 1 178 ? 41.994 24.276 -29.260 1.00 63.44 178 LEU A C 1
ATOM 1409 O O . LEU A 1 178 ? 43.189 24.509 -29.433 1.00 63.44 178 LEU A O 1
ATOM 1413 N N . ASP A 1 179 ? 41.296 23.465 -30.065 1.00 59.44 179 ASP A N 1
ATOM 1414 C CA . ASP A 1 179 ? 41.864 22.744 -31.223 1.00 59.44 179 ASP A CA 1
ATOM 1415 C C . ASP A 1 179 ? 42.058 23.647 -32.456 1.00 59.44 179 ASP A C 1
ATOM 1417 O O . ASP A 1 179 ? 42.993 23.475 -33.236 1.00 59.44 179 ASP A O 1
ATOM 1421 N N . SER A 1 180 ? 41.220 24.676 -32.617 1.00 57.78 180 SER A N 1
ATOM 1422 C CA . SER A 1 180 ? 41.322 25.605 -33.750 1.00 57.78 180 SER A CA 1
ATOM 1423 C C . SER A 1 180 ? 42.421 26.664 -33.607 1.00 57.78 180 SER A C 1
ATOM 1425 O O . SER A 1 180 ? 42.741 27.326 -34.592 1.00 57.78 180 SER A O 1
ATOM 1427 N N . GLY A 1 181 ? 43.040 26.833 -32.432 1.00 57.69 181 GLY A N 1
ATOM 1428 C CA . GLY A 1 181 ? 44.139 27.789 -32.235 1.00 57.69 181 GLY A CA 1
ATOM 1429 C C . GLY A 1 181 ? 43.783 29.2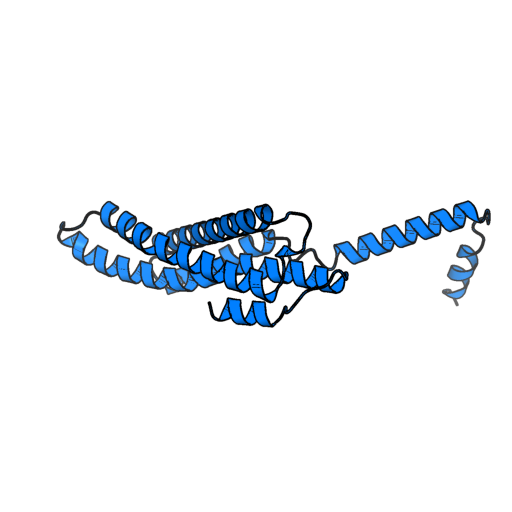48 -32.570 1.00 57.69 181 GLY A C 1
ATOM 1430 O O . GLY A 1 181 ? 44.680 30.059 -32.809 1.00 57.69 181 GLY A O 1
ATOM 1431 N N . ILE A 1 182 ? 42.493 29.599 -32.612 1.00 57.69 182 ILE A N 1
ATOM 1432 C CA . ILE A 1 182 ? 42.017 30.936 -32.981 1.00 57.69 182 ILE A CA 1
ATOM 1433 C C . ILE A 1 182 ? 41.771 31.748 -31.699 1.00 57.69 182 ILE A C 1
ATOM 1435 O O . ILE A 1 182 ? 40.860 31.444 -30.928 1.00 57.69 182 ILE A O 1
ATOM 1439 N N . PRO A 1 183 ? 42.544 32.816 -31.434 1.00 53.28 183 PRO A N 1
ATOM 1440 C CA . PRO A 1 183 ? 42.329 33.645 -30.259 1.00 53.28 183 PRO A CA 1
ATOM 1441 C C . PRO A 1 183 ? 41.061 34.493 -30.424 1.00 53.28 183 PRO A C 1
ATOM 1443 O O . PRO A 1 183 ? 41.020 35.372 -31.278 1.00 53.28 183 PRO A O 1
ATOM 1446 N N . ARG A 1 184 ? 40.045 34.228 -29.590 1.00 55.88 184 ARG A N 1
ATOM 1447 C CA . ARG A 1 184 ? 39.081 35.143 -28.923 1.00 55.88 184 ARG A CA 1
ATOM 1448 C C . ARG A 1 184 ? 38.685 36.490 -29.591 1.00 55.88 184 ARG A C 1
ATOM 1450 O O . ARG A 1 184 ? 38.350 37.435 -28.889 1.00 55.88 184 ARG A O 1
ATOM 1457 N N . GLN A 1 185 ? 38.685 36.616 -30.919 1.00 49.28 185 GLN A N 1
ATOM 1458 C CA . GLN A 1 185 ? 38.400 37.876 -31.640 1.00 49.28 185 GLN A CA 1
ATOM 1459 C C . GLN A 1 185 ? 36.935 38.018 -32.095 1.00 49.28 185 GLN A C 1
ATOM 1461 O O . GLN A 1 185 ? 36.546 39.074 -32.591 1.00 49.28 185 GLN A O 1
ATOM 1466 N N . HIS A 1 186 ? 36.105 36.982 -31.931 1.00 45.62 186 HIS A N 1
ATOM 1467 C CA . HIS A 1 186 ? 34.715 37.005 -32.404 1.00 45.62 186 HIS A CA 1
ATOM 1468 C C . HIS A 1 186 ? 33.668 37.389 -31.345 1.00 45.62 186 HIS A C 1
ATOM 1470 O O . HIS A 1 186 ? 32.577 37.802 -31.733 1.00 45.62 186 HIS A O 1
ATOM 1476 N N . MET A 1 187 ? 33.993 37.360 -30.044 1.00 48.66 187 MET A N 1
ATOM 1477 C CA . MET A 1 187 ? 33.065 37.831 -28.998 1.00 48.66 187 MET A CA 1
ATOM 1478 C C . MET A 1 187 ? 32.914 39.360 -28.957 1.00 48.66 187 MET A C 1
ATOM 1480 O O . MET A 1 187 ? 31.852 39.845 -28.591 1.00 48.66 187 MET A O 1
ATOM 1484 N N . ASP A 1 188 ? 33.910 40.127 -29.411 1.00 45.81 188 ASP A N 1
ATOM 1485 C CA . ASP A 1 188 ? 33.861 41.600 -29.347 1.00 45.81 188 ASP A CA 1
ATOM 1486 C C . ASP A 1 188 ? 32.943 42.224 -30.423 1.00 45.81 188 ASP A C 1
ATOM 1488 O O . ASP A 1 188 ? 32.483 43.358 -30.305 1.00 45.81 188 ASP A O 1
ATOM 1492 N N . LYS A 1 189 ? 32.632 41.479 -31.497 1.00 47.09 189 LYS A N 1
ATOM 1493 C CA . LYS A 1 189 ? 31.779 41.977 -32.595 1.00 47.09 189 LYS A CA 1
ATOM 1494 C C . LYS A 1 189 ? 30.286 41.747 -32.368 1.00 47.09 189 LYS A C 1
ATOM 1496 O O . LYS A 1 189 ? 29.482 42.426 -33.003 1.00 47.09 189 LYS A O 1
ATOM 1501 N N . ALA A 1 190 ? 29.912 40.816 -31.491 1.00 47.25 190 ALA A N 1
ATOM 1502 C CA . ALA A 1 190 ? 28.510 40.557 -31.175 1.00 47.25 190 ALA A CA 1
ATOM 1503 C C . ALA A 1 190 ? 27.964 41.586 -30.172 1.00 47.25 190 ALA A C 1
ATOM 1505 O O . ALA A 1 190 ? 26.887 42.127 -30.406 1.00 47.25 190 ALA A O 1
ATOM 1506 N N . ASP A 1 191 ? 28.743 41.961 -29.152 1.00 48.69 191 ASP A N 1
ATOM 1507 C CA . ASP A 1 191 ? 28.321 42.974 -28.171 1.00 48.69 191 ASP A CA 1
ATOM 1508 C C . ASP A 1 191 ? 28.237 44.397 -28.756 1.00 48.69 191 ASP A C 1
ATOM 1510 O O . ASP A 1 191 ? 27.434 45.208 -28.296 1.00 48.69 191 ASP A O 1
ATOM 1514 N N . GLN A 1 192 ? 28.975 44.705 -29.832 1.00 48.59 192 GLN A N 1
ATOM 1515 C CA . GLN A 1 192 ? 28.848 45.995 -30.529 1.00 48.59 192 GLN A CA 1
ATOM 1516 C C . GLN A 1 192 ? 27.613 46.105 -31.444 1.00 48.59 192 GLN A C 1
ATOM 1518 O O . GLN A 1 192 ? 27.224 47.222 -31.787 1.00 48.59 192 GLN A O 1
ATOM 1523 N N . MET A 1 193 ? 26.968 44.997 -31.833 1.00 47.50 193 MET A N 1
ATOM 1524 C CA . MET A 1 193 ? 25.752 45.035 -32.666 1.00 47.50 193 MET A CA 1
ATOM 1525 C C . MET A 1 193 ? 24.454 45.140 -31.856 1.00 47.50 193 MET A C 1
ATOM 1527 O O . MET A 1 193 ? 23.437 45.549 -32.408 1.00 47.50 193 MET A O 1
ATOM 1531 N N . THR A 1 194 ? 24.482 44.847 -30.556 1.00 48.53 194 THR A N 1
ATOM 1532 C CA . THR A 1 194 ? 23.320 44.961 -29.655 1.00 48.53 194 THR A CA 1
ATOM 1533 C C . THR A 1 194 ? 23.180 46.343 -29.002 1.00 48.53 194 THR A C 1
ATOM 1535 O O . THR A 1 194 ? 22.189 46.599 -28.323 1.00 48.53 194 THR A O 1
ATOM 1538 N N . ALA A 1 195 ? 24.152 47.240 -29.202 1.00 48.75 195 ALA A N 1
ATOM 1539 C CA . ALA A 1 195 ? 24.186 48.580 -28.608 1.00 48.75 195 ALA A CA 1
ATOM 1540 C C . ALA A 1 195 ? 23.815 49.721 -29.583 1.00 48.75 195 ALA A C 1
ATOM 1542 O O . ALA A 1 195 ? 24.126 50.881 -29.302 1.00 48.75 195 ALA A O 1
ATOM 1543 N N . LYS A 1 196 ? 23.159 49.429 -30.716 1.00 40.44 196 LYS A N 1
ATOM 1544 C CA . LYS A 1 196 ? 22.666 50.449 -31.656 1.00 40.44 196 LYS A CA 1
ATOM 1545 C C . LYS A 1 196 ? 21.195 50.261 -32.004 1.00 40.44 196 LYS A C 1
ATOM 1547 O O . LYS A 1 196 ? 20.794 49.100 -32.221 1.00 40.44 196 LYS A O 1
#

Sequence (196 aa):
MFISLLISLSFLQLGTSLRELQFRVFSIFWVAVLPAIVMSQIEPMFIMNRRTFIREASSRIYSPYAFAIGQLLGEIPYNILCGIVYWVLMVYPMHLCQSSAGVNGTGFQLLVIIFVMLFGVSLGQLIAAISPSVQVAVLFKPFIGLVLTAFCGSYVHRWCLHGVEHLEYLETDAIRDLDSGIPRQHMDKADQMTAK

InterPro domains:
  IPR013525 ABC-2 type transporter, transmembrane domain [PF01061] (2-158)

Secondary structure (DSSP, 8-state):
-HHHHHHHHHT-S--SSHHHHHHHHHHHHHHHHHHHHHHHHHHHHHHHHHHHHHHHHHTT---HHHHHHHHHHHHHHHHHHHHHHHHHHHHHHHTGGGSTTHHHHHHHHHHHHHHHHHHHHHHHHHHHHH-SSHHHHHHHHHHHHHHHHHTTSTTTTSHHHHHHHHHHHHHHHHHHHHHS---S-SHHHHHTTTT-

Radius of gyration: 26.18 Å; chains: 1; bounding box: 65×63×60 Å

Organism: NCBI:txid2823264

pLDDT: mean 73.01, std 13.93, range [31.81, 88.38]

Foldseek 3Di:
DVVLLVLLVVQFEQDDDPVSVLSVLVSVLVLLCVLLVVLLVVLVVLLVLVVVVVVVVVVVPDDPVVSVVVSLVVVLVVLLVVLVVSLVSNCVRNVPQPPPPHPVVSVVVSVVSSVSNSVSSVVSSVLSVPDPDPVVSVVVSVVVVVVSSVVSCSVPDPVVVVVVVVVVVVVVVVVVCVVVVDPDPPVVVVVVVVPD